Protein AF-T5AAD9-F1 (afdb_monomer_lite)

Radius of gyration: 17.42 Å; chains: 1; bounding box: 52×37×41 Å

InterPro domains:
  IPR059465 Domain of unknown function DUF8421 [PF28513] (1-147)

Sequence (184 aa):
MRAYFCNSCAVSYSSGIGCLRRMLLHGASTVWGSGFLDGLDVQGTLTVNNHPMDFKKDALPLTGCSCATKMFKHRLCRNHRCFYIEQAFANVEAMRNWRNENLGGERCAGCLLTMSPGQANVGDGRTAFSHHPVAWICMQCNDAVVNQKGSGLVPGWESWFSSAPEGWAAATNRPRGHLPGQLP

Organism: Ophiocordyceps sinensis (strain Co18 / CGMCC 3.14243) (NCBI:txid911162)

Foldseek 3Di:
DWLWADQVLQLVCQAAPVCVVVLVVLVAQEEALQCGPPRDQDAAWDQDPNRIHGYHNHQFAPQRDCLVVVLQVDPDDPVVSVVSVVVLVVQLVVLQVCCCVPLVHSFGSSVVVPDHSVPTDHRDPVCVLPPGKIWTARSRRRHIYIRHQDHADGPPNVVVDPDDDPPNVVRHPDRPDDDPDDDD

Structure (mmCIF, N/CA/C/O backbone):
data_AF-T5AAD9-F1
#
_entry.id   AF-T5AAD9-F1
#
loop_
_atom_site.group_PDB
_atom_site.id
_atom_site.type_symbol
_atom_site.label_atom_id
_atom_site.label_alt_id
_atom_site.label_comp_id
_atom_site.label_asym_id
_atom_site.label_entity_id
_atom_site.label_seq_id
_atom_site.pdbx_PDB_ins_code
_atom_site.Cartn_x
_atom_site.Cartn_y
_atom_site.Cartn_z
_atom_site.occupancy
_atom_site.B_iso_or_equiv
_atom_site.auth_seq_id
_atom_site.auth_comp_id
_atom_site.auth_asym_id
_atom_site.auth_atom_id
_atom_site.pdbx_PDB_model_num
ATOM 1 N N . MET A 1 1 ? -4.919 8.495 2.733 1.00 84.25 1 MET A N 1
ATOM 2 C CA . MET A 1 1 ? -4.074 7.374 3.220 1.00 84.25 1 MET A CA 1
ATOM 3 C C . MET A 1 1 ? -3.347 6.602 2.115 1.00 84.25 1 MET A C 1
ATOM 5 O O . MET A 1 1 ? -2.530 5.755 2.444 1.00 84.25 1 MET A O 1
ATOM 9 N N . ARG A 1 2 ? -3.632 6.824 0.825 1.00 89.06 2 ARG A N 1
ATOM 10 C CA . ARG A 1 2 ? -3.089 6.006 -0.271 1.00 89.06 2 ARG A CA 1
ATOM 11 C C . ARG A 1 2 ? -2.194 6.859 -1.162 1.00 89.06 2 ARG A C 1
ATOM 13 O O . ARG A 1 2 ? -2.637 7.926 -1.577 1.00 89.06 2 ARG A O 1
ATOM 20 N N . ALA A 1 3 ? -0.986 6.388 -1.443 1.00 91.62 3 ALA A N 1
ATOM 21 C CA . ALA A 1 3 ? -0.114 6.933 -2.476 1.00 91.62 3 ALA A CA 1
ATOM 22 C C . ALA A 1 3 ? -0.281 6.075 -3.735 1.00 91.62 3 ALA A C 1
ATOM 24 O O . ALA A 1 3 ? 0.348 5.022 -3.863 1.00 91.62 3 ALA A O 1
ATOM 25 N N . TYR A 1 4 ? -1.199 6.479 -4.616 1.00 91.50 4 TYR A N 1
ATOM 26 C CA . TYR A 1 4 ? -1.548 5.697 -5.800 1.00 91.50 4 TYR A CA 1
ATOM 27 C C . TYR A 1 4 ? -0.397 5.598 -6.796 1.00 91.50 4 TYR A C 1
ATOM 29 O O . TYR A 1 4 ? 0.419 6.511 -6.945 1.00 91.50 4 TYR A O 1
ATOM 37 N N . PHE A 1 5 ? -0.349 4.475 -7.501 1.00 92.06 5 PHE A N 1
ATOM 38 C CA . PHE A 1 5 ? 0.466 4.341 -8.695 1.00 92.06 5 PHE A CA 1
ATOM 39 C C . PHE A 1 5 ? -0.283 4.886 -9.917 1.00 92.06 5 PHE A C 1
ATOM 41 O O . PHE A 1 5 ? -1.510 4.861 -9.968 1.00 92.06 5 PHE A O 1
ATOM 48 N N . CYS A 1 6 ? 0.455 5.382 -10.911 1.00 90.62 6 CYS A N 1
ATOM 49 C CA . CYS A 1 6 ? -0.103 5.629 -12.238 1.00 90.62 6 CYS A CA 1
ATOM 50 C C . CYS A 1 6 ? -0.461 4.292 -12.908 1.00 90.62 6 CYS A C 1
ATOM 52 O O . CYS A 1 6 ? 0.007 3.240 -12.472 1.00 90.62 6 CYS A O 1
ATOM 54 N N . ASN A 1 7 ? -1.246 4.319 -13.988 1.00 88.00 7 ASN A N 1
ATOM 55 C CA . ASN A 1 7 ? -1.755 3.098 -14.622 1.00 88.00 7 ASN A CA 1
ATOM 56 C C . ASN A 1 7 ? -0.645 2.105 -15.022 1.00 88.00 7 ASN A C 1
ATOM 58 O O . ASN A 1 7 ? -0.745 0.916 -14.735 1.00 88.00 7 ASN A O 1
ATOM 62 N N . SER A 1 8 ? 0.451 2.586 -15.620 1.00 88.94 8 SER A N 1
ATOM 63 C CA . SER A 1 8 ? 1.562 1.720 -16.038 1.00 88.94 8 SER A CA 1
ATOM 64 C C . SER A 1 8 ? 2.262 1.055 -14.850 1.00 88.94 8 SER A C 1
ATOM 66 O O . SER A 1 8 ? 2.510 -0.152 -14.868 1.00 88.94 8 SER A O 1
ATOM 68 N N . CYS A 1 9 ? 2.533 1.809 -13.780 1.00 91.81 9 CYS A N 1
ATOM 69 C CA . CYS A 1 9 ? 3.076 1.247 -12.548 1.00 91.81 9 CYS A CA 1
ATOM 70 C C . CYS A 1 9 ? 2.075 0.301 -11.874 1.00 91.81 9 CYS A C 1
ATOM 72 O O . CYS A 1 9 ? 2.479 -0.756 -11.403 1.00 91.81 9 CYS A O 1
ATOM 74 N N . ALA A 1 10 ? 0.783 0.626 -11.856 1.00 90.12 10 ALA A N 1
ATOM 75 C CA . ALA A 1 10 ? -0.229 -0.221 -11.241 1.00 90.12 10 ALA A CA 1
ATOM 76 C C . ALA A 1 10 ? -0.322 -1.589 -11.928 1.00 90.12 10 ALA A C 1
ATOM 78 O O . ALA A 1 10 ? -0.306 -2.607 -11.236 1.00 90.12 10 ALA A O 1
ATOM 79 N N . VAL A 1 11 ? -0.299 -1.620 -13.266 1.00 87.81 11 VAL A N 1
ATOM 80 C CA . VAL A 1 11 ? -0.176 -2.859 -14.049 1.00 87.81 11 VAL A CA 1
ATOM 81 C C . VAL A 1 11 ? 1.113 -3.588 -13.686 1.00 87.81 11 VAL A C 1
ATOM 83 O O . VAL A 1 11 ? 1.058 -4.726 -13.237 1.00 87.81 11 VAL A O 1
ATOM 86 N N . SER A 1 12 ? 2.263 -2.913 -13.757 1.00 89.62 12 SER A N 1
ATOM 87 C CA . SER A 1 12 ? 3.569 -3.526 -13.483 1.00 89.62 12 SER A CA 1
ATOM 88 C C . SER A 1 12 ? 3.684 -4.167 -12.092 1.00 89.62 12 SER A C 1
ATOM 90 O O . SER A 1 12 ? 4.363 -5.181 -11.934 1.00 89.62 12 SER A O 1
ATOM 92 N N . TYR A 1 13 ? 3.049 -3.580 -11.076 1.00 90.81 13 TYR A N 1
ATOM 93 C CA . TYR A 1 13 ? 3.031 -4.113 -9.710 1.00 90.81 13 TYR A CA 1
ATOM 94 C C . TYR A 1 13 ? 1.995 -5.217 -9.500 1.00 90.81 13 TYR A C 1
ATOM 96 O O . TYR A 1 13 ? 2.085 -5.967 -8.536 1.00 90.81 13 TYR A O 1
ATOM 104 N N . SER A 1 14 ? 1.018 -5.321 -10.392 1.00 88.00 14 SER A N 1
ATOM 105 C CA . SER A 1 14 ? -0.103 -6.250 -10.272 1.00 88.00 14 SER A CA 1
ATOM 106 C C . SER A 1 14 ? 0.022 -7.476 -11.176 1.00 88.00 14 SER A C 1
ATOM 108 O O . SER A 1 14 ? -0.732 -8.434 -11.011 1.00 88.00 14 SER A O 1
ATOM 110 N N . SER A 1 15 ? 0.965 -7.459 -12.124 1.00 84.62 15 SER A N 1
ATOM 111 C CA . SER A 1 15 ? 1.159 -8.527 -13.108 1.00 84.62 15 SER A CA 1
ATOM 112 C C . SER A 1 15 ? 1.785 -9.807 -12.553 1.00 84.62 15 SER A C 1
ATOM 114 O O . SER A 1 15 ? 1.526 -10.855 -13.120 1.00 84.62 15 SER A O 1
ATOM 116 N N . GLY A 1 16 ? 2.602 -9.737 -11.495 1.00 83.06 16 GLY A N 1
ATOM 117 C CA . GLY A 1 16 ? 3.293 -10.905 -10.932 1.00 83.06 16 GLY A CA 1
ATOM 118 C C . GLY A 1 16 ? 4.407 -10.533 -9.947 1.00 83.06 16 GLY A C 1
ATOM 119 O O . GLY A 1 16 ? 4.679 -9.354 -9.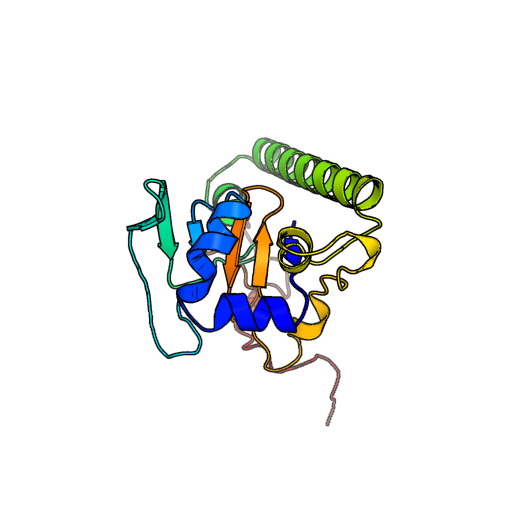706 1.00 83.06 16 GLY A O 1
ATOM 120 N N . ILE A 1 17 ? 5.123 -11.533 -9.420 1.00 82.75 17 ILE A N 1
ATOM 121 C CA . ILE A 1 17 ? 6.174 -11.363 -8.390 1.00 82.75 17 ILE A CA 1
ATOM 122 C C . ILE A 1 17 ? 7.454 -10.651 -8.875 1.00 82.75 17 ILE A C 1
ATOM 124 O O . ILE A 1 17 ? 8.341 -10.323 -8.089 1.00 82.75 17 ILE A O 1
ATOM 128 N N . GLY A 1 18 ? 7.579 -10.326 -10.163 1.00 83.75 18 GLY A N 1
ATOM 129 C CA . GLY A 1 18 ? 8.711 -9.528 -10.660 1.00 83.75 18 GLY A CA 1
ATOM 130 C C . GLY A 1 18 ? 8.800 -8.121 -10.040 1.00 83.75 18 GLY A C 1
ATOM 131 O O . GLY A 1 18 ? 9.824 -7.446 -10.150 1.00 83.75 18 GLY A O 1
ATOM 132 N N . CYS A 1 19 ? 7.737 -7.655 -9.377 1.00 85.12 19 CYS A N 1
ATOM 133 C CA . CYS A 1 19 ? 7.667 -6.346 -8.733 1.00 85.12 19 CYS A CA 1
ATOM 134 C C . CYS A 1 19 ? 8.107 -6.320 -7.256 1.00 85.12 19 CYS A C 1
ATOM 136 O O . CYS A 1 19 ? 8.244 -5.226 -6.704 1.00 85.12 19 CYS A O 1
ATOM 138 N N . LEU A 1 20 ? 8.383 -7.471 -6.623 1.00 87.31 20 LEU A N 1
ATOM 139 C CA . LEU A 1 20 ? 8.628 -7.548 -5.172 1.00 87.31 20 LEU A CA 1
ATOM 140 C C . LEU A 1 20 ? 9.812 -6.700 -4.712 1.00 87.31 20 LEU A C 1
ATOM 142 O O . LEU A 1 20 ? 9.731 -6.009 -3.700 1.00 87.31 20 LEU A O 1
ATOM 146 N N . ARG A 1 21 ? 10.894 -6.669 -5.500 1.00 89.12 21 ARG A N 1
ATOM 147 C CA . ARG A 1 21 ? 12.047 -5.804 -5.211 1.00 89.12 21 ARG A CA 1
ATOM 148 C C . ARG A 1 21 ? 11.642 -4.332 -5.133 1.00 89.12 21 ARG A C 1
ATOM 150 O O . ARG A 1 21 ? 12.149 -3.608 -4.286 1.00 89.12 21 ARG A O 1
ATOM 157 N N . ARG A 1 22 ? 10.738 -3.879 -6.006 1.00 91.94 22 ARG A N 1
ATOM 158 C CA . ARG A 1 22 ? 10.277 -2.486 -6.003 1.00 91.94 22 ARG A CA 1
ATOM 159 C C . ARG A 1 22 ? 9.341 -2.199 -4.826 1.00 91.94 22 ARG A C 1
ATOM 161 O O . ARG A 1 22 ? 9.435 -1.132 -4.235 1.00 91.94 22 ARG A O 1
ATOM 168 N N . MET A 1 23 ? 8.508 -3.163 -4.431 1.00 91.12 23 MET A N 1
ATOM 169 C CA . MET A 1 23 ? 7.709 -3.062 -3.202 1.00 91.12 23 MET A CA 1
ATOM 170 C C . MET A 1 23 ? 8.600 -2.945 -1.958 1.00 91.12 23 MET A C 1
ATOM 172 O O . MET A 1 23 ? 8.362 -2.082 -1.116 1.00 91.12 23 MET A O 1
ATOM 176 N N . LEU A 1 24 ? 9.678 -3.731 -1.885 1.00 91.25 24 LEU A N 1
ATOM 177 C CA . LEU A 1 24 ? 10.664 -3.632 -0.806 1.00 91.25 24 LEU A CA 1
ATOM 178 C C . LEU A 1 24 ? 11.356 -2.260 -0.780 1.00 91.25 24 LEU A C 1
ATOM 180 O O . LEU A 1 24 ? 11.539 -1.692 0.290 1.00 91.25 24 LEU A O 1
ATOM 184 N N . LEU A 1 25 ? 11.698 -1.693 -1.944 1.00 91.88 25 LEU A N 1
ATOM 185 C CA . LEU A 1 25 ? 12.270 -0.340 -2.035 1.00 91.88 25 LEU A CA 1
ATOM 186 C C . LEU A 1 25 ? 11.304 0.756 -1.563 1.00 91.88 25 LEU A C 1
ATOM 188 O O . LEU A 1 25 ? 11.746 1.816 -1.131 1.00 91.88 25 LEU A O 1
ATOM 192 N N . HIS A 1 26 ? 9.996 0.501 -1.600 1.00 90.69 26 HIS A N 1
ATOM 193 C CA . HIS A 1 26 ? 8.992 1.357 -0.967 1.00 90.69 26 HIS A CA 1
ATOM 194 C C . HIS A 1 26 ? 8.864 1.149 0.549 1.00 90.69 26 HIS A C 1
ATOM 196 O O . HIS A 1 26 ? 8.060 1.825 1.187 1.00 90.69 26 HIS A O 1
ATOM 202 N N . GLY A 1 27 ? 9.641 0.235 1.131 1.00 91.31 27 GLY A N 1
ATOM 203 C CA . GLY A 1 27 ? 9.571 -0.123 2.544 1.00 91.31 27 GLY A CA 1
ATOM 204 C C . GLY A 1 27 ? 8.397 -1.039 2.887 1.00 91.31 27 GLY A C 1
ATOM 205 O O . GLY A 1 27 ? 8.069 -1.173 4.064 1.00 91.31 27 GLY A O 1
ATOM 206 N N . ALA A 1 28 ? 7.750 -1.660 1.893 1.00 93.38 28 ALA A N 1
ATOM 207 C CA . ALA A 1 28 ? 6.662 -2.589 2.158 1.00 93.38 28 ALA A CA 1
ATOM 208 C C . ALA A 1 28 ? 7.205 -3.867 2.806 1.00 93.38 28 ALA A C 1
ATOM 210 O O . ALA A 1 28 ? 8.070 -4.539 2.247 1.00 93.38 28 ALA A O 1
ATOM 211 N N . SER A 1 29 ? 6.660 -4.221 3.967 1.00 92.12 29 SER A N 1
ATOM 212 C CA . SER A 1 29 ? 6.877 -5.521 4.613 1.00 92.12 29 SER A CA 1
ATOM 213 C C . SER A 1 29 ? 5.735 -6.497 4.334 1.00 92.12 29 SER A C 1
ATOM 215 O O . SER A 1 29 ? 5.915 -7.705 4.452 1.00 92.12 29 SER A O 1
ATOM 217 N N . THR A 1 30 ? 4.566 -5.987 3.936 1.00 94.62 30 THR A N 1
ATOM 218 C CA . THR A 1 30 ? 3.398 -6.791 3.568 1.00 94.62 30 THR A CA 1
ATOM 219 C C . THR A 1 30 ? 2.832 -6.347 2.222 1.00 94.62 30 THR A C 1
ATOM 221 O O . THR A 1 30 ? 2.717 -5.149 1.945 1.00 94.62 30 THR A O 1
ATOM 224 N N . VAL A 1 31 ? 2.432 -7.321 1.407 1.00 93.44 31 VAL A N 1
ATOM 225 C CA . VAL A 1 31 ? 1.716 -7.150 0.142 1.00 93.44 31 VAL A CA 1
ATOM 226 C C . VAL A 1 31 ? 0.313 -7.730 0.287 1.00 93.44 31 VAL A C 1
ATOM 228 O O . VAL A 1 31 ? 0.137 -8.919 0.557 1.00 93.44 31 VAL A O 1
ATOM 231 N N . TRP A 1 32 ? -0.689 -6.879 0.102 1.00 92.25 32 TRP A N 1
ATOM 232 C CA . TRP A 1 32 ? -2.104 -7.227 0.166 1.00 92.25 32 TRP A CA 1
ATOM 233 C C . TRP A 1 32 ? -2.709 -7.316 -1.233 1.00 92.25 32 TRP A C 1
ATOM 235 O O . TRP A 1 32 ? -2.389 -6.497 -2.094 1.00 92.25 32 TRP A O 1
ATOM 245 N N . GLY A 1 33 ? -3.625 -8.265 -1.438 1.00 87.56 33 GLY A N 1
ATOM 246 C CA . GLY A 1 33 ? -4.238 -8.507 -2.744 1.00 87.56 33 GLY A CA 1
ATOM 247 C C . GLY A 1 33 ? -3.363 -9.351 -3.676 1.00 87.56 33 GLY A C 1
ATOM 248 O O . GLY A 1 33 ? -3.448 -9.203 -4.891 1.00 87.56 33 GLY A O 1
ATOM 249 N N . SER A 1 34 ? -2.503 -10.214 -3.121 1.00 78.88 34 SER A N 1
ATOM 250 C CA . SER A 1 34 ? -1.480 -11.000 -3.833 1.00 78.88 34 SER A CA 1
ATOM 251 C C . SER A 1 34 ? -2.008 -12.140 -4.724 1.00 78.88 34 SER A C 1
ATOM 253 O O . SER A 1 34 ? -1.290 -13.110 -4.965 1.00 78.88 34 SER A O 1
ATOM 255 N N . GLY A 1 35 ? -3.241 -12.026 -5.222 1.00 76.12 35 GLY A N 1
ATOM 256 C CA . GLY A 1 35 ? -3.684 -12.729 -6.425 1.00 76.12 35 GLY A CA 1
ATOM 257 C C . GLY A 1 35 ? -3.278 -11.907 -7.641 1.00 76.12 35 GLY A C 1
ATOM 258 O O . GLY A 1 35 ? -3.934 -10.914 -7.974 1.00 76.12 35 GLY A O 1
ATOM 259 N N . PHE A 1 36 ? -2.142 -12.249 -8.241 1.00 79.31 36 PHE A N 1
ATOM 260 C CA . PHE A 1 36 ? -1.583 -11.526 -9.379 1.00 79.31 36 PHE A CA 1
ATOM 261 C C . PHE A 1 36 ? -2.356 -11.825 -10.674 1.00 79.31 36 PHE A C 1
ATOM 263 O O . PHE A 1 36 ? -3.086 -12.812 -10.780 1.00 79.31 36 PHE A O 1
ATOM 270 N N . LEU A 1 37 ? -2.232 -10.940 -11.669 1.00 69.81 37 LEU A N 1
ATOM 271 C CA . LEU A 1 37 ? -2.975 -11.059 -12.933 1.00 69.81 37 LEU A CA 1
ATOM 272 C C . LEU A 1 37 ? -2.531 -12.246 -13.807 1.00 69.81 37 LEU A C 1
ATOM 274 O O . LEU A 1 37 ? -3.268 -12.630 -14.709 1.00 69.81 37 LEU A O 1
ATOM 278 N N . ASP A 1 38 ? -1.361 -12.827 -13.543 1.00 74.19 38 ASP A N 1
ATOM 279 C CA . ASP A 1 38 ? -0.861 -14.053 -14.182 1.00 74.19 38 ASP A CA 1
ATOM 280 C C . ASP A 1 38 ? -1.507 -15.340 -13.628 1.00 74.19 38 ASP A C 1
ATOM 282 O O . ASP A 1 38 ? -1.174 -16.440 -14.068 1.00 74.19 38 ASP A O 1
ATOM 286 N N . GLY A 1 39 ? -2.448 -15.215 -12.686 1.00 70.06 39 GLY A N 1
ATOM 287 C CA . GLY A 1 39 ? -3.122 -16.342 -12.042 1.00 70.06 39 GLY A CA 1
ATOM 288 C C . GLY A 1 39 ? -2.349 -16.925 -10.858 1.00 70.06 39 GLY A C 1
ATOM 289 O O . GLY A 1 39 ? -2.795 -17.916 -10.278 1.00 70.06 39 GLY A O 1
ATOM 290 N N . LEU A 1 40 ? -1.218 -16.323 -10.473 1.00 76.69 40 LEU A N 1
ATOM 291 C CA . LEU A 1 40 ? -0.464 -16.733 -9.299 1.00 76.69 40 LEU A CA 1
ATOM 292 C C . LEU A 1 40 ? -1.082 -16.142 -8.024 1.00 76.69 40 LEU A C 1
ATOM 294 O O . LEU A 1 40 ? -1.023 -14.935 -7.779 1.00 76.69 40 LEU A O 1
ATOM 298 N N . ASP A 1 41 ? -1.611 -17.016 -7.173 1.00 78.75 41 ASP A N 1
ATOM 299 C CA . ASP A 1 41 ? -1.996 -16.681 -5.803 1.00 78.75 41 ASP A CA 1
ATOM 300 C C . ASP A 1 41 ? -0.815 -16.959 -4.862 1.00 78.75 41 ASP A C 1
ATOM 302 O O . ASP A 1 41 ? -0.459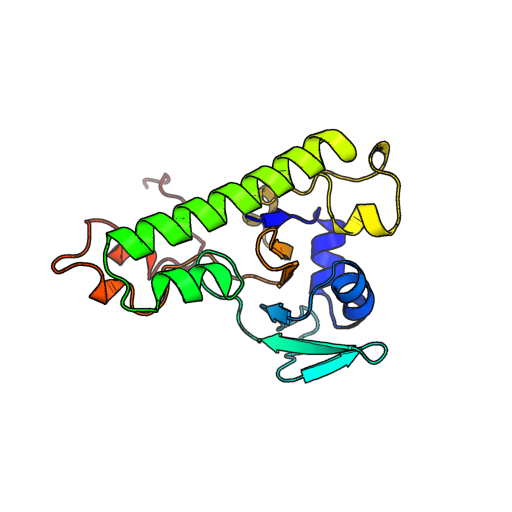 -18.112 -4.614 1.00 78.75 41 ASP A O 1
ATOM 306 N N . VAL A 1 42 ? -0.212 -15.905 -4.306 1.00 79.81 42 VAL A N 1
ATOM 307 C CA . VAL A 1 42 ? 0.868 -16.040 -3.315 1.00 79.81 42 VAL A CA 1
ATOM 308 C C . VAL A 1 42 ? 0.317 -15.786 -1.918 1.00 79.81 42 VAL A C 1
ATOM 310 O O . VAL A 1 42 ? -0.294 -14.748 -1.665 1.00 79.81 42 VAL A O 1
ATOM 313 N N . GLN A 1 43 ? 0.565 -16.700 -0.984 1.00 86.44 43 GLN A N 1
ATOM 314 C CA . GLN A 1 43 ? 0.234 -16.529 0.429 1.00 86.44 43 GLN A CA 1
ATOM 315 C C . GLN A 1 43 ? 1.367 -17.070 1.301 1.00 86.44 43 GLN A C 1
ATOM 317 O O . GLN A 1 43 ? 1.958 -18.100 0.990 1.00 86.44 43 GLN A O 1
ATOM 322 N N . GLY A 1 44 ? 1.645 -16.386 2.411 1.00 87.75 44 GLY A N 1
ATOM 323 C CA . GLY A 1 44 ? 2.708 -16.760 3.344 1.00 87.75 44 GLY A CA 1
ATOM 324 C C . GLY A 1 44 ? 3.816 -15.719 3.375 1.00 87.75 44 GLY A C 1
ATOM 325 O O . GLY A 1 44 ? 3.573 -14.557 3.064 1.00 87.75 44 GLY A O 1
ATOM 326 N N . THR A 1 45 ? 5.015 -16.127 3.765 1.00 91.69 45 THR A N 1
ATOM 327 C CA . THR A 1 45 ? 6.169 -15.232 3.887 1.00 91.69 45 THR A CA 1
ATOM 328 C C . THR A 1 45 ? 7.235 -15.666 2.892 1.00 91.69 45 THR A C 1
ATOM 330 O O . THR A 1 45 ? 7.589 -16.842 2.837 1.00 91.69 45 THR A O 1
ATOM 333 N N . LEU A 1 46 ? 7.756 -14.719 2.114 1.00 88.81 46 LEU A N 1
ATOM 334 C CA . LEU A 1 46 ? 8.890 -14.928 1.216 1.00 88.81 46 LEU A CA 1
ATOM 335 C C . LEU A 1 46 ? 10.034 -14.004 1.624 1.00 88.81 46 LEU A C 1
ATOM 337 O O . LEU A 1 46 ? 9.826 -12.819 1.876 1.00 88.81 46 LEU A O 1
ATOM 341 N N . THR A 1 47 ? 11.254 -14.527 1.636 1.00 88.50 47 THR A N 1
ATOM 342 C CA . THR A 1 47 ? 12.451 -13.712 1.849 1.00 88.50 47 THR A CA 1
ATOM 343 C C . THR A 1 47 ? 12.891 -13.085 0.529 1.00 88.50 47 THR A C 1
ATOM 345 O O . THR A 1 47 ? 13.314 -13.781 -0.390 1.00 88.50 47 THR A O 1
ATOM 348 N N . VAL A 1 48 ? 12.825 -11.758 0.440 1.00 85.19 48 VAL A N 1
ATOM 349 C CA . VAL A 1 48 ? 13.263 -10.967 -0.716 1.00 85.19 48 VAL A CA 1
ATOM 350 C C . VAL A 1 48 ? 14.498 -10.174 -0.299 1.00 85.19 48 VAL A C 1
ATOM 352 O O . VAL A 1 48 ? 14.409 -9.309 0.564 1.00 85.19 48 VAL A O 1
ATOM 355 N N . ASN A 1 49 ? 15.665 -10.463 -0.883 1.00 86.38 49 ASN A N 1
ATOM 356 C CA . ASN A 1 49 ? 16.945 -9.831 -0.514 1.00 86.38 49 ASN A CA 1
ATOM 357 C C . ASN A 1 49 ? 17.242 -9.875 1.001 1.00 86.38 49 ASN A C 1
ATOM 359 O O . ASN A 1 49 ? 17.617 -8.864 1.582 1.00 86.38 49 ASN A O 1
ATOM 363 N N . ASN A 1 50 ? 17.052 -11.027 1.652 1.00 88.19 50 ASN A N 1
ATOM 364 C CA . ASN A 1 50 ? 17.189 -11.203 3.110 1.00 88.19 50 ASN A CA 1
ATOM 365 C C . ASN A 1 50 ? 16.178 -10.419 3.971 1.00 88.19 50 ASN A C 1
ATOM 367 O O . ASN A 1 50 ? 16.313 -10.396 5.192 1.00 88.19 50 ASN A O 1
ATOM 371 N N . HIS A 1 51 ? 15.138 -9.837 3.370 1.00 88.38 51 HIS A N 1
ATOM 372 C CA . HIS A 1 51 ? 14.032 -9.215 4.093 1.00 88.38 51 HIS A CA 1
ATOM 373 C C . HIS A 1 51 ? 12.773 -10.086 3.993 1.00 88.38 51 HIS A C 1
ATOM 375 O O . HIS A 1 51 ? 12.344 -10.397 2.878 1.00 88.38 51 HIS A O 1
ATOM 381 N N . PRO A 1 52 ? 12.167 -10.498 5.121 1.00 91.31 52 PRO A N 1
ATOM 382 C CA . PRO A 1 52 ? 10.901 -11.213 5.088 1.00 91.31 52 PRO A CA 1
ATOM 383 C C . PRO A 1 52 ? 9.797 -10.277 4.590 1.00 91.31 52 PRO A C 1
ATOM 385 O O . PRO A 1 52 ? 9.660 -9.151 5.069 1.00 91.31 52 PRO A O 1
ATOM 388 N N . MET A 1 53 ? 9.015 -10.757 3.630 1.00 92.56 53 MET A N 1
ATOM 389 C CA . MET A 1 53 ? 7.856 -10.065 3.087 1.00 92.56 53 MET A CA 1
ATOM 390 C C . MET A 1 53 ? 6.637 -10.979 3.165 1.00 92.56 53 MET A C 1
ATOM 392 O O . MET A 1 53 ? 6.662 -12.109 2.675 1.00 92.56 53 MET A O 1
ATOM 396 N N . ASP A 1 54 ? 5.571 -10.479 3.778 1.00 94.06 54 ASP A N 1
ATOM 397 C CA . ASP A 1 54 ? 4.318 -11.204 3.942 1.00 94.06 54 ASP A CA 1
ATOM 398 C C . ASP A 1 54 ? 3.378 -10.972 2.758 1.00 94.06 54 ASP A C 1
ATOM 400 O O . ASP A 1 54 ? 3.166 -9.845 2.316 1.00 94.06 54 ASP A O 1
ATOM 404 N N . PHE A 1 55 ? 2.731 -12.038 2.303 1.00 92.12 55 PHE A N 1
ATOM 405 C CA . PHE A 1 55 ? 1.754 -12.032 1.222 1.00 92.12 55 PHE A CA 1
ATOM 406 C C . PHE A 1 55 ? 0.387 -12.425 1.755 1.00 92.12 55 PHE A C 1
ATOM 408 O O . PHE A 1 55 ? 0.204 -13.496 2.349 1.00 92.12 55 PHE A O 1
ATOM 415 N N . LYS A 1 56 ? -0.580 -11.532 1.549 1.00 91.00 56 LYS A N 1
ATOM 416 C CA . LYS A 1 56 ? -1.977 -11.713 1.928 1.00 91.00 56 LYS A CA 1
ATOM 417 C C . LYS A 1 56 ? -2.818 -11.674 0.658 1.00 91.00 56 LYS A C 1
ATOM 419 O O . LYS A 1 56 ? -2.922 -10.627 0.015 1.00 91.00 56 LYS A O 1
ATOM 424 N N . LYS A 1 57 ? -3.440 -12.812 0.338 1.00 84.75 57 LYS A N 1
ATOM 425 C CA . LYS A 1 57 ? -4.249 -13.000 -0.873 1.00 84.75 57 LYS A CA 1
ATOM 426 C C . LYS A 1 57 ? -5.267 -11.882 -1.074 1.00 84.75 57 LYS A C 1
ATOM 428 O O . LYS A 1 57 ? -5.370 -11.338 -2.167 1.00 84.75 57 LYS A O 1
ATOM 433 N N . ASP A 1 58 ? -5.978 -11.515 -0.014 1.00 83.88 58 ASP A N 1
ATOM 434 C CA . ASP A 1 58 ? -7.040 -10.519 -0.082 1.00 83.88 58 ASP A CA 1
ATOM 435 C C . ASP A 1 58 ? -6.590 -9.173 0.475 1.00 83.88 58 ASP A C 1
ATOM 437 O O . ASP A 1 58 ? -6.010 -9.093 1.557 1.00 83.88 58 ASP A O 1
ATOM 441 N N . ALA A 1 59 ? -6.917 -8.098 -0.242 1.00 86.50 59 ALA A N 1
ATOM 442 C CA . ALA A 1 59 ? -6.835 -6.748 0.294 1.00 86.50 59 ALA A CA 1
ATOM 443 C C . ALA A 1 59 ? -7.955 -6.509 1.315 1.00 86.50 59 ALA A C 1
ATOM 445 O O . ALA A 1 59 ? -9.112 -6.870 1.088 1.00 86.50 59 ALA A O 1
ATOM 446 N N . LEU A 1 60 ? -7.625 -5.870 2.438 1.00 85.12 60 LEU A N 1
ATOM 447 C CA . LEU A 1 60 ? -8.601 -5.604 3.492 1.00 85.12 60 LEU A CA 1
ATOM 448 C C . LEU A 1 60 ? -9.549 -4.448 3.128 1.00 85.12 60 LEU A C 1
ATOM 450 O O . LEU A 1 60 ? -9.174 -3.527 2.392 1.00 85.12 60 LEU A O 1
ATOM 454 N N . PRO A 1 61 ? -10.771 -4.427 3.685 1.00 74.94 61 PRO A N 1
ATOM 455 C CA . PRO A 1 61 ? -11.704 -3.333 3.449 1.00 74.94 61 PRO A CA 1
ATOM 456 C C . PRO A 1 61 ? -11.159 -1.964 3.892 1.00 74.94 61 PRO A C 1
ATOM 458 O O . PRO A 1 61 ? -10.259 -1.860 4.727 1.00 74.94 61 PRO A O 1
ATOM 461 N N . LEU A 1 62 ? -11.731 -0.896 3.325 1.00 77.31 62 LEU A N 1
ATOM 462 C CA . LEU A 1 62 ? -11.422 0.519 3.583 1.00 77.31 62 LEU A CA 1
ATOM 463 C C . LEU A 1 62 ? -10.006 0.992 3.192 1.00 77.31 62 LEU A C 1
ATOM 465 O O . LEU A 1 62 ? -9.881 1.899 2.369 1.00 77.31 62 LEU A O 1
ATOM 469 N N . THR A 1 63 ? -8.933 0.392 3.712 1.00 80.06 63 THR A N 1
ATOM 470 C CA . THR A 1 63 ? -7.542 0.812 3.431 1.00 80.06 63 THR A CA 1
ATOM 471 C C . THR A 1 63 ? -6.779 -0.092 2.471 1.00 80.06 63 THR A C 1
ATOM 473 O O . THR A 1 63 ? -5.749 0.346 1.961 1.00 80.06 63 THR A O 1
ATOM 476 N N . GLY A 1 64 ? -7.245 -1.317 2.216 1.00 86.12 64 GLY A N 1
ATOM 477 C CA . GLY A 1 64 ? -6.493 -2.335 1.469 1.00 86.12 64 GLY A CA 1
ATOM 478 C C . GLY A 1 64 ? -5.477 -3.091 2.331 1.00 86.12 64 GLY A C 1
ATOM 479 O O . GLY A 1 64 ? -5.213 -4.259 2.081 1.00 86.12 64 GLY A O 1
ATOM 480 N N . CYS A 1 65 ? -4.980 -2.454 3.394 1.00 90.06 65 CYS A N 1
ATOM 481 C CA . CYS A 1 65 ? -4.070 -3.016 4.393 1.00 90.06 65 CYS A CA 1
ATOM 482 C C . CYS A 1 65 ? -4.697 -3.074 5.800 1.00 90.06 65 CYS A C 1
ATOM 484 O O . CYS A 1 65 ? -5.848 -2.674 6.016 1.00 90.06 65 CYS A O 1
ATOM 486 N N . SER A 1 66 ? -3.914 -3.515 6.790 1.00 88.62 66 SER A N 1
ATOM 487 C CA . SER A 1 66 ? -4.376 -3.710 8.172 1.00 88.62 66 SER A CA 1
ATOM 488 C C . SER A 1 66 ? -4.647 -2.430 8.977 1.00 88.62 66 SER A C 1
ATOM 490 O O . SER A 1 66 ? -5.267 -2.530 10.034 1.00 88.62 66 SER A O 1
ATOM 492 N N . CYS A 1 67 ? -4.250 -1.239 8.504 1.00 85.88 67 CYS A N 1
ATOM 493 C CA . CYS A 1 67 ? -4.403 0.020 9.251 1.00 85.88 67 CYS A CA 1
ATOM 494 C C . CYS A 1 67 ? -5.837 0.276 9.716 1.00 85.88 67 CYS A C 1
ATOM 496 O O . CYS A 1 67 ? -6.064 0.453 10.912 1.00 85.88 67 CYS A O 1
ATOM 498 N N . ALA A 1 68 ? -6.810 0.251 8.798 1.00 77.25 68 ALA A N 1
ATOM 499 C CA . ALA A 1 68 ? -8.212 0.423 9.165 1.00 77.25 68 ALA A CA 1
ATOM 500 C C . ALA A 1 68 ? -8.672 -0.703 10.091 1.00 77.25 68 ALA A C 1
ATOM 502 O O . ALA A 1 68 ? -9.225 -0.447 11.154 1.00 77.25 68 ALA A O 1
ATOM 503 N N . THR A 1 69 ? -8.388 -1.954 9.730 1.00 76.19 69 THR A N 1
ATOM 504 C CA . THR A 1 69 ? -8.861 -3.113 10.497 1.00 76.19 69 THR A CA 1
ATOM 505 C C . THR A 1 69 ? -8.379 -3.081 11.949 1.00 76.19 69 THR A C 1
ATOM 507 O O . THR A 1 69 ? -9.166 -3.383 12.836 1.00 76.19 69 THR A O 1
ATOM 510 N N . LYS A 1 70 ? -7.146 -2.642 12.230 1.00 75.00 70 LYS A N 1
ATOM 511 C CA . LYS A 1 70 ? -6.656 -2.472 13.610 1.00 75.00 70 LYS A CA 1
ATOM 512 C C . LYS A 1 70 ? -7.481 -1.439 14.387 1.00 75.00 70 LYS A C 1
ATOM 514 O O . LYS A 1 70 ? -7.881 -1.697 15.513 1.00 75.00 70 LYS A O 1
ATOM 519 N N . MET A 1 71 ? -7.810 -0.298 13.789 1.00 74.19 71 MET A N 1
ATOM 520 C CA . MET A 1 71 ? -8.605 0.740 14.465 1.00 74.19 71 MET A CA 1
ATOM 521 C C . MET A 1 71 ? -10.073 0.335 14.676 1.00 74.19 71 MET A C 1
ATOM 523 O O . MET A 1 71 ? -10.716 0.757 15.636 1.00 74.19 71 MET A O 1
ATOM 527 N N . PHE A 1 72 ? -10.600 -0.489 13.773 1.00 70.88 72 PHE A N 1
ATOM 528 C CA . PHE A 1 72 ? -12.030 -0.743 13.633 1.00 70.88 72 PHE A CA 1
ATOM 529 C C . PHE A 1 72 ? -12.483 -2.112 14.171 1.00 70.88 72 PHE A C 1
ATOM 531 O O . PHE A 1 72 ? -13.612 -2.247 14.633 1.00 70.88 72 PHE A O 1
ATOM 538 N N . LYS A 1 73 ? -11.617 -3.130 14.178 1.00 69.62 73 LYS A N 1
ATOM 539 C CA . LYS A 1 73 ? -11.945 -4.480 14.674 1.00 69.62 73 LYS A CA 1
ATOM 540 C C . LYS A 1 73 ? -11.869 -4.592 16.200 1.00 69.62 73 LYS A C 1
ATOM 542 O O . LYS A 1 73 ? -12.515 -5.458 16.785 1.00 69.62 73 LYS A O 1
ATOM 547 N N . HIS A 1 74 ? -11.077 -3.750 16.862 1.00 73.81 74 HIS A N 1
ATOM 548 C CA . HIS A 1 74 ? -10.914 -3.809 18.314 1.00 73.81 74 HIS A CA 1
ATOM 549 C C . HIS A 1 74 ? -12.022 -3.036 19.048 1.00 73.81 74 HIS A C 1
ATOM 551 O O . HIS A 1 74 ? -12.457 -1.960 18.626 1.00 73.81 74 HIS A O 1
ATOM 557 N N . ARG A 1 75 ? -12.470 -3.579 20.191 1.00 72.00 75 ARG A N 1
ATOM 558 C CA . ARG A 1 75 ? -13.386 -2.894 21.114 1.00 72.00 75 ARG A CA 1
ATOM 559 C C . ARG A 1 75 ? -12.633 -1.791 21.853 1.00 72.00 75 ARG A C 1
ATOM 561 O O . ARG A 1 75 ? -12.137 -1.984 22.955 1.00 72.00 75 ARG A O 1
ATOM 568 N N . LEU A 1 76 ? -12.540 -0.636 21.214 1.00 77.50 76 LEU A N 1
ATOM 569 C CA . LEU A 1 76 ? -12.082 0.602 21.830 1.00 77.50 76 LEU A CA 1
ATOM 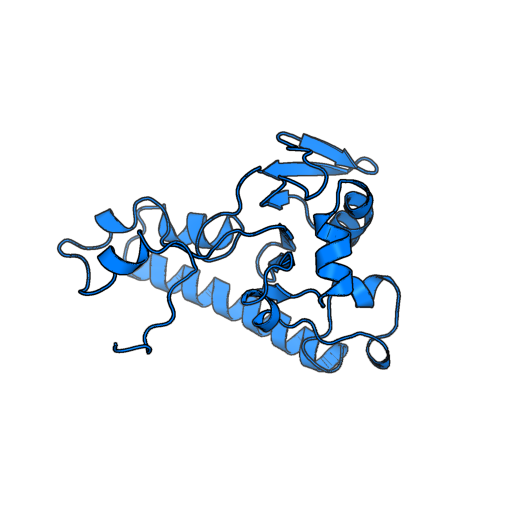570 C C . LEU A 1 76 ? -13.295 1.400 22.307 1.00 77.50 76 LEU A C 1
ATOM 572 O O . LEU A 1 76 ? -14.319 1.440 21.618 1.00 77.50 76 LEU A O 1
ATOM 576 N N . CYS A 1 77 ? -13.180 2.06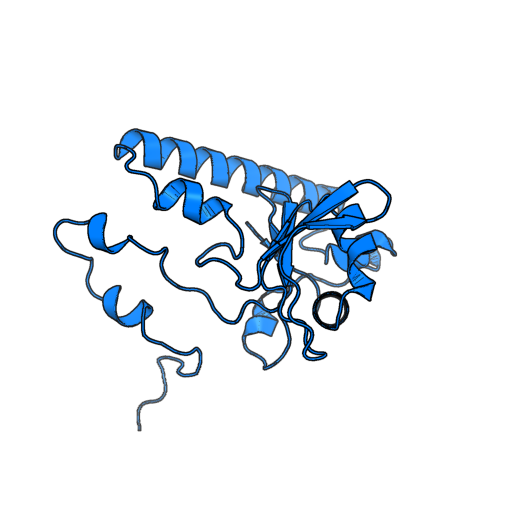5 23.462 1.00 84.75 77 CYS A N 1
ATOM 577 C CA . CYS A 1 77 ? -14.167 3.075 23.832 1.00 84.75 77 CYS A CA 1
ATOM 578 C C . CYS A 1 77 ? -14.162 4.199 22.782 1.00 84.75 77 CYS A C 1
ATOM 580 O O . CYS A 1 77 ? -13.169 4.403 22.074 1.00 84.75 77 CYS A O 1
ATOM 582 N N . ARG A 1 78 ? -15.267 4.946 22.689 1.00 80.62 78 ARG A N 1
ATOM 583 C CA . ARG A 1 78 ? -15.431 6.024 21.703 1.00 80.62 78 ARG A CA 1
ATOM 584 C C . ARG A 1 78 ? -14.232 6.981 21.676 1.00 80.62 78 ARG A C 1
ATOM 586 O O . ARG A 1 78 ? -13.726 7.274 20.600 1.00 80.62 78 ARG A O 1
ATOM 593 N N . ASN A 1 79 ? -13.751 7.402 22.844 1.00 84.31 79 ASN A N 1
ATOM 594 C CA . ASN A 1 79 ? -12.669 8.383 22.952 1.00 84.31 79 ASN A CA 1
ATOM 595 C C . ASN A 1 79 ? -11.330 7.834 22.439 1.00 84.31 79 ASN A C 1
ATOM 597 O O . ASN A 1 79 ? -10.674 8.495 21.641 1.00 84.31 79 ASN A O 1
ATOM 601 N N . HIS A 1 80 ? -10.956 6.603 22.807 1.00 85.62 80 HIS A N 1
ATOM 602 C CA . HIS A 1 80 ? -9.747 5.967 22.268 1.00 85.62 80 HIS A CA 1
ATOM 603 C C . HIS A 1 80 ? -9.842 5.757 20.756 1.00 85.62 80 HIS A C 1
ATOM 605 O O . HIS A 1 80 ? -8.863 5.954 20.042 1.00 85.62 80 HIS A O 1
ATOM 611 N N . ARG A 1 81 ? -11.026 5.394 20.248 1.00 82.62 81 ARG A N 1
ATOM 612 C CA . ARG A 1 81 ? -11.245 5.261 18.806 1.00 82.62 81 ARG A CA 1
ATOM 613 C C . ARG A 1 81 ? -11.025 6.593 18.082 1.00 82.62 81 ARG A C 1
ATOM 615 O O . ARG A 1 81 ? -10.305 6.601 17.090 1.00 82.62 81 ARG A O 1
ATOM 622 N N . CYS A 1 82 ? -11.600 7.692 18.577 1.00 81.88 82 CYS A N 1
ATOM 623 C CA . CYS A 1 82 ? -11.377 9.034 18.025 1.00 81.88 82 CYS A CA 1
ATOM 624 C C . CYS A 1 82 ? -9.886 9.391 18.023 1.00 81.88 82 CYS A C 1
ATOM 626 O O . CYS A 1 82 ? -9.341 9.696 16.968 1.00 81.88 82 CYS A O 1
ATOM 628 N N . PHE A 1 83 ? -9.214 9.225 19.163 1.00 87.00 83 PHE A N 1
ATOM 629 C CA . PHE A 1 83 ? -7.796 9.543 19.323 1.00 87.00 83 PHE A CA 1
ATOM 630 C C . PHE A 1 83 ? -6.883 8.814 18.322 1.00 87.00 83 PHE A C 1
ATOM 632 O O . PHE A 1 83 ? -6.019 9.429 17.699 1.00 87.00 83 PHE A O 1
ATOM 639 N N . TYR A 1 84 ? -7.062 7.502 18.128 1.00 86.50 84 TYR A N 1
ATOM 640 C CA . TYR A 1 84 ? -6.229 6.756 17.175 1.00 86.50 84 TYR A CA 1
ATOM 641 C C . TYR A 1 84 ? -6.547 7.086 15.716 1.00 86.50 84 TYR A C 1
ATOM 643 O O . TYR A 1 84 ? -5.642 7.085 14.881 1.00 86.50 84 TYR A O 1
ATOM 651 N N . ILE A 1 85 ? -7.811 7.379 15.405 1.00 84.50 85 ILE A N 1
ATOM 652 C CA . ILE A 1 85 ? -8.205 7.831 14.069 1.00 84.50 85 ILE A CA 1
ATOM 653 C C . ILE A 1 85 ? -7.554 9.183 13.766 1.00 84.50 85 ILE A C 1
ATOM 655 O O . ILE A 1 85 ? -6.944 9.329 12.709 1.00 84.50 85 ILE A O 1
ATOM 659 N N . GLU A 1 86 ? -7.627 10.138 14.692 1.00 88.56 86 GLU A N 1
ATOM 660 C CA . GLU A 1 86 ? -7.003 11.459 14.560 1.00 88.56 86 GLU A CA 1
ATOM 661 C C . GLU A 1 86 ? -5.494 11.344 14.329 1.00 88.56 86 GLU A C 1
ATOM 663 O O . GLU A 1 86 ? -4.982 11.918 13.370 1.00 88.56 86 GLU A O 1
ATOM 668 N N . GLN A 1 87 ? -4.792 10.519 15.112 1.00 89.94 87 GLN A N 1
ATOM 669 C CA . GLN A 1 87 ? -3.366 10.257 14.885 1.00 89.94 87 GLN A CA 1
ATOM 670 C C . GLN A 1 87 ? -3.081 9.642 13.509 1.00 89.94 87 GLN A C 1
ATOM 672 O O . GLN A 1 87 ? -2.139 10.048 12.830 1.00 89.94 87 GLN A O 1
ATOM 677 N N . ALA A 1 88 ? -3.884 8.669 13.071 1.00 88.38 88 ALA A N 1
ATOM 678 C CA . ALA A 1 88 ? -3.703 8.055 11.758 1.00 88.38 88 ALA A CA 1
ATOM 679 C C . ALA A 1 88 ? -3.921 9.063 10.618 1.00 88.38 88 ALA A C 1
ATOM 681 O O . ALA A 1 88 ? -3.212 9.020 9.612 1.00 88.38 88 ALA A O 1
ATOM 682 N N . PHE A 1 89 ? -4.884 9.977 10.757 1.00 89.06 89 PHE A N 1
ATOM 683 C CA . PHE A 1 89 ? -5.092 11.046 9.784 1.00 89.06 89 PHE A CA 1
ATOM 684 C C . PHE A 1 89 ? -3.958 12.071 9.806 1.00 89.06 89 PHE A C 1
ATOM 686 O O . PHE A 1 89 ? -3.457 12.396 8.732 1.00 89.06 89 PHE A O 1
ATOM 693 N N . ALA A 1 90 ? -3.500 12.493 10.986 1.00 91.75 90 ALA A N 1
ATOM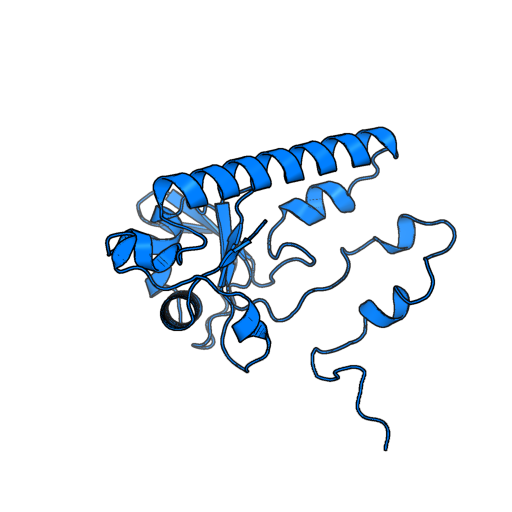 694 C CA . ALA A 1 90 ? -2.392 13.435 11.131 1.00 91.75 90 ALA A CA 1
ATOM 695 C C . ALA A 1 90 ? -1.102 12.911 10.478 1.00 91.75 90 ALA A C 1
ATOM 697 O O . ALA A 1 90 ? -0.469 13.618 9.698 1.00 91.75 90 ALA A O 1
ATOM 698 N N . ASN A 1 91 ? -0.746 11.644 10.707 1.00 91.19 91 ASN A N 1
ATOM 699 C CA . ASN A 1 91 ? 0.428 11.024 10.083 1.00 91.19 91 ASN A CA 1
ATOM 700 C C . ASN A 1 91 ? 0.310 10.966 8.554 1.00 91.19 91 ASN A C 1
ATOM 702 O O . ASN A 1 91 ? 1.251 11.271 7.821 1.00 91.19 91 ASN A O 1
ATOM 706 N N . VAL A 1 92 ? -0.866 10.583 8.056 1.00 91.62 92 VAL A N 1
ATOM 707 C CA . VAL A 1 92 ? -1.143 10.512 6.618 1.00 91.62 92 VAL A CA 1
ATOM 708 C C . VAL A 1 92 ? -1.090 11.889 5.966 1.00 91.62 92 VAL A C 1
ATOM 710 O O . VAL A 1 92 ? -0.624 12.004 4.831 1.00 91.62 92 VAL A O 1
ATOM 713 N N . GLU A 1 93 ? -1.594 12.911 6.648 1.00 93.81 93 GLU A N 1
ATOM 714 C CA . GLU A 1 93 ? -1.560 14.294 6.191 1.00 93.81 93 GLU A CA 1
ATOM 715 C C . GLU A 1 93 ? -0.132 14.838 6.181 1.00 93.81 93 GLU A C 1
ATOM 717 O O . GLU A 1 93 ? 0.298 15.362 5.157 1.00 93.81 93 GLU A O 1
ATOM 722 N N . ALA A 1 94 ? 0.645 14.600 7.240 1.00 93.75 94 ALA A N 1
ATOM 723 C CA . ALA A 1 94 ? 2.062 14.950 7.285 1.00 93.75 94 ALA A CA 1
ATOM 724 C C . ALA A 1 94 ? 2.836 14.321 6.113 1.00 93.75 94 ALA A C 1
ATOM 726 O O . ALA A 1 94 ? 3.556 15.016 5.395 1.00 93.75 94 ALA A O 1
ATOM 727 N N . MET A 1 95 ? 2.620 13.028 5.843 1.00 91.69 95 MET A N 1
ATOM 728 C CA . MET A 1 95 ? 3.238 12.354 4.697 1.00 91.69 95 MET A CA 1
ATOM 729 C C . MET A 1 95 ? 2.787 12.926 3.354 1.00 91.69 95 MET A C 1
ATOM 731 O O . MET A 1 95 ? 3.590 13.042 2.426 1.00 91.69 95 MET A O 1
ATOM 735 N N . ARG A 1 96 ? 1.508 13.283 3.220 1.00 91.31 96 ARG A N 1
ATOM 736 C CA . ARG A 1 96 ? 0.985 13.916 2.006 1.00 91.31 96 ARG A CA 1
ATOM 737 C C . ARG A 1 96 ? 1.605 15.295 1.782 1.00 91.31 96 ARG A C 1
ATOM 739 O O . ARG A 1 96 ? 2.009 15.578 0.658 1.00 91.31 96 ARG A O 1
ATOM 746 N N . ASN A 1 97 ? 1.706 16.113 2.823 1.00 92.62 97 ASN A N 1
ATOM 747 C CA . ASN A 1 97 ? 2.292 17.449 2.747 1.00 92.62 97 ASN A CA 1
ATOM 748 C C . ASN A 1 97 ? 3.766 17.365 2.363 1.00 92.62 97 ASN A C 1
ATOM 750 O O . ASN A 1 97 ? 4.167 17.971 1.373 1.00 92.62 97 ASN A O 1
ATOM 754 N N . TRP A 1 98 ? 4.523 16.487 3.027 1.00 92.50 98 TRP A N 1
ATOM 755 C CA . TRP A 1 98 ? 5.913 16.230 2.666 1.00 92.50 98 TRP A CA 1
ATOM 756 C C . TRP A 1 98 ? 6.055 15.812 1.195 1.00 92.50 98 TRP A C 1
ATOM 758 O O . TRP A 1 98 ? 6.892 16.358 0.477 1.00 92.50 98 TRP A O 1
ATOM 768 N N . ARG A 1 99 ? 5.208 14.892 0.702 1.00 90.88 99 ARG A N 1
ATOM 769 C CA . ARG A 1 99 ? 5.218 14.486 -0.716 1.00 90.88 99 ARG A CA 1
ATOM 770 C C . ARG A 1 99 ? 4.913 15.660 -1.645 1.00 90.88 99 ARG A C 1
ATOM 772 O O . ARG A 1 99 ? 5.576 15.803 -2.666 1.00 90.88 99 ARG A O 1
ATOM 779 N N . ASN A 1 100 ? 3.940 16.499 -1.307 1.00 88.44 100 ASN A N 1
ATOM 780 C CA . ASN A 1 100 ? 3.584 17.651 -2.129 1.00 88.44 100 ASN A CA 1
ATOM 781 C C . ASN A 1 100 ? 4.738 18.656 -2.229 1.00 88.44 100 ASN A C 1
ATOM 783 O O . ASN A 1 100 ? 5.075 19.068 -3.337 1.00 88.44 100 ASN A O 1
ATOM 787 N N . GLU A 1 101 ? 5.362 18.983 -1.099 1.00 91.25 101 GLU A N 1
ATOM 788 C CA . GLU A 1 101 ? 6.468 19.941 -1.003 1.00 91.25 101 GLU A CA 1
ATOM 789 C C . GLU A 1 101 ? 7.740 19.436 -1.692 1.00 91.25 101 GLU A C 1
ATOM 791 O O . GLU A 1 101 ? 8.400 20.188 -2.403 1.00 91.25 101 GLU A O 1
ATOM 796 N N . ASN A 1 102 ? 8.071 18.151 -1.528 1.00 89.94 102 ASN A N 1
ATOM 797 C CA . ASN A 1 102 ? 9.355 17.604 -1.976 1.00 89.94 102 ASN A CA 1
ATOM 798 C C . ASN A 1 102 ? 9.294 16.955 -3.365 1.00 89.94 102 ASN A C 1
ATOM 800 O O . ASN A 1 102 ? 10.320 16.811 -4.026 1.00 89.94 102 ASN A O 1
ATOM 804 N N . LEU A 1 103 ? 8.109 16.533 -3.816 1.00 89.12 103 LEU A N 1
ATOM 805 C CA . LEU A 1 103 ? 7.936 15.774 -5.061 1.00 89.12 103 LEU A CA 1
ATOM 806 C C . LEU A 1 103 ? 7.032 16.497 -6.070 1.00 89.12 103 LEU A C 1
ATOM 808 O O . LEU A 1 103 ? 6.784 15.974 -7.154 1.00 89.12 103 LEU A O 1
ATOM 812 N N . GLY A 1 104 ? 6.529 17.693 -5.750 1.00 83.88 104 GLY A N 1
ATOM 813 C CA . GLY A 1 104 ? 5.685 18.467 -6.662 1.00 83.88 104 GLY A CA 1
ATOM 814 C C . GLY A 1 104 ? 4.319 17.817 -6.906 1.00 83.88 104 GLY A C 1
ATOM 815 O O . GLY A 1 104 ? 3.870 17.725 -8.055 1.00 83.88 104 GLY A O 1
ATOM 816 N N . GLY A 1 105 ? 3.688 17.332 -5.830 1.00 85.50 105 GLY A N 1
ATOM 817 C CA . GLY A 1 105 ? 2.308 16.831 -5.800 1.00 85.50 105 GLY A CA 1
ATOM 818 C C . GLY A 1 105 ? 2.154 15.321 -5.571 1.00 85.50 105 GLY A C 1
ATOM 819 O O . GLY A 1 105 ? 3.069 14.623 -5.134 1.00 85.50 105 GLY A O 1
ATOM 820 N N . GLU A 1 106 ? 0.976 14.792 -5.920 1.00 86.88 106 GLU A N 1
ATOM 821 C CA . GLU A 1 106 ? 0.610 13.366 -5.824 1.00 86.88 106 GLU A CA 1
ATOM 822 C C . GLU A 1 106 ? 1.285 12.519 -6.925 1.00 86.88 106 GLU A C 1
ATOM 824 O O . GLU A 1 106 ? 0.644 11.804 -7.697 1.00 86.88 106 GLU A O 1
ATOM 829 N N . ARG A 1 107 ? 2.615 12.599 -7.027 1.00 91.62 107 ARG A N 1
ATOM 830 C CA . ARG A 1 107 ? 3.404 11.818 -7.986 1.00 91.62 107 ARG A CA 1
ATOM 831 C C . ARG A 1 107 ? 3.332 10.330 -7.678 1.00 91.62 107 ARG A C 1
ATOM 833 O O . ARG A 1 107 ? 3.334 9.915 -6.515 1.00 91.62 107 ARG A O 1
ATOM 840 N N . CYS A 1 108 ? 3.297 9.530 -8.739 1.00 92.56 108 CYS A N 1
ATOM 841 C CA . CYS A 1 108 ? 3.276 8.080 -8.678 1.00 92.56 108 CYS A CA 1
ATOM 842 C C . CYS A 1 108 ? 4.509 7.576 -7.926 1.00 92.56 108 CYS A C 1
ATOM 844 O O . CYS A 1 108 ? 5.629 7.687 -8.425 1.00 92.56 108 CYS A O 1
ATOM 846 N N . ALA A 1 109 ? 4.290 6.934 -6.779 1.00 90.50 109 ALA A N 1
ATOM 847 C CA . ALA A 1 109 ? 5.371 6.359 -5.983 1.00 90.50 109 ALA A CA 1
ATOM 848 C C . ALA A 1 109 ? 6.233 5.381 -6.808 1.00 90.50 109 ALA A C 1
ATOM 850 O O . ALA A 1 109 ? 7.453 5.488 -6.781 1.00 90.50 109 ALA A O 1
ATOM 851 N N . GLY A 1 110 ? 5.626 4.540 -7.655 1.00 92.62 110 GLY A N 1
ATOM 852 C CA . GLY A 1 110 ? 6.375 3.632 -8.533 1.00 92.62 110 GLY A CA 1
ATOM 853 C C . GLY A 1 110 ? 7.330 4.323 -9.520 1.00 92.62 110 GLY A C 1
ATOM 854 O O . GLY A 1 110 ? 8.455 3.860 -9.687 1.00 92.62 110 GLY A O 1
ATOM 855 N N . CYS A 1 111 ? 6.926 5.441 -10.140 1.00 94.50 111 CYS A N 1
ATOM 856 C CA . CYS A 1 111 ? 7.787 6.225 -11.031 1.00 94.50 111 CYS A CA 1
ATOM 857 C C . CYS A 1 111 ? 9.013 6.744 -10.278 1.00 94.50 111 CYS A C 1
ATOM 859 O O . CYS A 1 111 ? 10.135 6.587 -10.755 1.00 94.50 111 CYS A O 1
ATOM 861 N N . LEU A 1 112 ? 8.799 7.290 -9.079 1.00 92.62 112 LEU A N 1
ATOM 862 C CA . LEU A 1 112 ? 9.833 7.936 -8.268 1.00 92.62 112 LEU A CA 1
ATOM 863 C C . LEU A 1 112 ? 10.987 7.010 -7.849 1.00 92.62 112 LEU A C 1
ATOM 865 O O . LEU A 1 112 ? 12.029 7.505 -7.441 1.00 92.62 112 LEU A O 1
ATOM 869 N N . LEU A 1 113 ? 10.849 5.685 -7.983 1.00 92.25 113 LEU A N 1
ATOM 870 C CA . LEU A 1 113 ? 11.975 4.755 -7.809 1.00 92.25 113 LEU A CA 1
ATOM 871 C C . LEU A 1 113 ? 12.975 4.767 -8.973 1.00 92.25 113 LEU A C 1
ATOM 873 O O . LEU A 1 113 ? 14.068 4.224 -8.845 1.00 92.25 113 LEU A O 1
ATOM 877 N N . THR A 1 114 ? 12.583 5.298 -10.129 1.00 90.69 114 THR A N 1
ATOM 878 C CA . THR A 1 114 ? 13.330 5.157 -11.391 1.00 90.69 114 THR A CA 1
ATOM 879 C C . THR A 1 114 ? 13.532 6.469 -12.135 1.00 90.69 114 THR A C 1
ATOM 881 O O . THR A 1 114 ? 14.382 6.537 -13.016 1.00 90.69 114 THR A O 1
ATOM 884 N N . MET A 1 115 ? 12.766 7.508 -11.803 1.00 93.56 115 MET A N 1
ATOM 885 C CA . MET A 1 115 ? 12.832 8.805 -12.469 1.00 93.56 115 MET A CA 1
ATOM 886 C C . MET A 1 115 ? 12.630 9.955 -11.487 1.00 93.56 115 MET A C 1
ATOM 888 O O . MET A 1 115 ? 12.069 9.782 -10.403 1.00 93.56 115 MET A O 1
ATOM 892 N N . SER A 1 116 ? 13.076 11.142 -11.898 1.00 92.50 116 SER A N 1
ATOM 893 C CA . SER A 1 116 ? 12.934 12.372 -11.119 1.00 92.50 116 SER A CA 1
ATOM 894 C C . SER A 1 116 ? 11.461 12.790 -10.943 1.00 92.50 116 SER A C 1
ATOM 896 O O . SER A 1 116 ? 10.612 12.429 -11.768 1.00 92.50 116 SER A O 1
ATOM 898 N N . PRO A 1 117 ? 11.128 13.605 -9.922 1.00 91.62 117 PRO A N 1
ATOM 899 C CA . PRO A 1 117 ? 9.752 14.051 -9.692 1.00 91.62 117 PRO A CA 1
ATOM 900 C C . PRO A 1 117 ? 9.101 14.773 -10.881 1.00 91.62 117 PRO A C 1
ATOM 902 O O . PRO A 1 117 ? 7.918 14.566 -11.141 1.00 91.62 117 PRO A O 1
ATOM 905 N N . GLY A 1 118 ? 9.868 15.559 -11.648 1.00 90.19 118 GLY A N 1
ATOM 906 C CA . GLY A 1 118 ? 9.361 16.268 -12.831 1.00 90.19 118 GLY A CA 1
ATOM 907 C C . GLY A 1 118 ? 8.980 15.351 -13.998 1.00 90.19 118 GLY A C 1
ATOM 908 O O . GLY A 1 118 ? 8.148 15.720 -14.820 1.00 90.19 118 GLY A O 1
ATOM 909 N N . GLN A 1 119 ? 9.548 14.144 -14.049 1.00 92.88 119 GLN A N 1
ATOM 910 C CA . GLN A 1 119 ? 9.247 13.125 -15.060 1.00 92.88 119 GLN A CA 1
ATOM 911 C C . GLN A 1 119 ? 8.185 12.127 -14.581 1.00 92.88 119 GLN A C 1
ATOM 913 O O . GLN A 1 119 ? 7.614 11.391 -15.383 1.00 92.88 119 GLN A O 1
ATOM 918 N N . ALA A 1 120 ? 7.920 12.083 -13.273 1.00 93.75 120 ALA A N 1
ATOM 919 C CA . ALA A 1 120 ? 6.983 11.143 -12.692 1.00 93.75 120 ALA A CA 1
ATOM 920 C C . ALA A 1 120 ? 5.535 11.484 -13.069 1.00 93.75 120 ALA A C 1
ATOM 922 O O . ALA A 1 120 ? 5.043 12.604 -12.875 1.00 93.75 120 ALA A O 1
ATOM 923 N N . ASN A 1 121 ? 4.819 10.460 -13.531 1.00 92.50 121 ASN A N 1
ATOM 924 C CA . ASN A 1 121 ? 3.381 10.537 -13.753 1.00 92.50 121 ASN A CA 1
ATOM 925 C C . ASN A 1 121 ? 2.633 10.819 -12.444 1.00 92.50 121 ASN A C 1
ATOM 927 O O . ASN A 1 121 ? 3.122 10.536 -11.347 1.00 92.50 121 ASN A O 1
ATOM 931 N N . VAL A 1 122 ? 1.409 11.327 -12.557 1.00 89.62 122 VAL A N 1
ATOM 932 C CA . VAL A 1 122 ? 0.512 11.485 -11.407 1.00 89.62 122 VAL A CA 1
ATOM 933 C C . VAL A 1 122 ? -0.007 10.113 -10.979 1.00 89.62 122 VAL A C 1
ATOM 935 O O . VAL A 1 122 ? -0.410 9.292 -11.806 1.00 89.62 122 VAL A O 1
ATOM 938 N N . GLY A 1 123 ? 0.041 9.846 -9.677 1.00 84.06 123 GLY A N 1
ATOM 939 C CA . GLY A 1 123 ? -0.626 8.704 -9.076 1.00 84.06 123 GLY A CA 1
ATOM 940 C C . GLY A 1 123 ? -2.097 9.035 -8.896 1.00 84.06 123 GLY A C 1
ATOM 941 O O . GLY A 1 123 ? -2.440 9.828 -8.023 1.00 84.06 123 GLY A O 1
ATOM 942 N N . ASP A 1 124 ? -2.967 8.440 -9.705 1.00 73.56 124 ASP A N 1
ATOM 943 C CA . ASP A 1 124 ? -4.397 8.716 -9.639 1.00 73.56 124 ASP A CA 1
ATOM 944 C C . ASP A 1 124 ? -5.193 7.438 -9.378 1.00 73.56 124 ASP A C 1
ATOM 946 O O . ASP A 1 124 ? -5.135 6.472 -10.133 1.00 73.56 124 ASP A O 1
ATOM 950 N N . GLY A 1 125 ? -5.964 7.451 -8.291 1.00 64.94 125 GLY A N 1
ATOM 951 C CA . GLY A 1 125 ? -6.913 6.393 -7.963 1.00 64.94 125 GLY A CA 1
ATOM 952 C C . GLY A 1 125 ? -8.210 6.462 -8.773 1.00 64.94 125 GLY A C 1
ATOM 953 O O . GLY A 1 125 ? -9.041 5.574 -8.624 1.00 64.94 125 GLY A O 1
ATOM 954 N N . ARG A 1 126 ? -8.427 7.491 -9.607 1.00 57.19 126 ARG A N 1
ATOM 955 C CA . ARG A 1 126 ? -9.629 7.630 -10.451 1.00 57.19 126 ARG A CA 1
ATOM 956 C C . ARG A 1 126 ? -9.657 6.641 -11.617 1.00 57.19 126 ARG A C 1
ATOM 958 O O . ARG A 1 126 ? -10.737 6.342 -12.108 1.00 57.19 126 ARG A O 1
ATOM 965 N N . THR A 1 127 ? -8.534 6.041 -12.018 1.00 50.31 127 THR A N 1
ATOM 966 C CA . THR A 1 127 ? -8.560 4.912 -12.971 1.00 50.31 127 THR A CA 1
ATOM 967 C C . THR A 1 127 ? -9.118 3.625 -12.350 1.00 50.31 127 THR A C 1
ATOM 969 O O . THR A 1 127 ? -9.410 2.682 -13.081 1.00 50.31 127 THR A O 1
ATOM 972 N N . ALA A 1 128 ? -9.392 3.600 -11.036 1.00 49.84 128 ALA A N 1
ATOM 973 C CA . ALA A 1 128 ? -10.061 2.492 -10.345 1.00 49.84 128 ALA A CA 1
ATOM 974 C C . ALA A 1 128 ? -11.500 2.199 -10.813 1.00 49.84 128 ALA A C 1
ATOM 976 O O . ALA A 1 128 ? -12.108 1.246 -10.324 1.00 49.84 128 ALA A O 1
ATOM 977 N N . PHE A 1 129 ? -12.055 3.027 -11.706 1.00 46.38 129 PHE A N 1
ATOM 978 C CA . PHE A 1 129 ? -13.357 2.821 -12.350 1.00 46.38 129 PHE A CA 1
ATOM 979 C C . PHE A 1 129 ? -13.271 2.106 -13.704 1.00 46.38 129 PHE A C 1
ATOM 981 O O . PHE A 1 129 ? -14.295 1.721 -14.256 1.00 46.38 129 PHE A O 1
ATOM 988 N N . SER A 1 130 ? -12.064 1.924 -14.238 1.00 50.31 130 SER A N 1
ATOM 989 C CA . SER A 1 130 ? -11.814 1.111 -15.429 1.00 50.31 130 SER A CA 1
ATOM 990 C C . SER A 1 130 ? -11.349 -0.278 -14.995 1.00 50.31 130 SER A C 1
ATOM 992 O O . SER A 1 130 ? -10.835 -0.427 -13.891 1.00 50.31 130 SER A O 1
ATOM 994 N N . HIS A 1 131 ? -11.508 -1.301 -15.832 1.00 57.62 131 HIS A N 1
ATOM 995 C CA . HIS A 1 131 ? -11.105 -2.696 -15.578 1.00 57.62 131 HIS A CA 1
ATOM 996 C C . HIS A 1 131 ? -9.580 -2.910 -15.379 1.00 57.62 131 HIS A C 1
ATOM 998 O O . HIS A 1 131 ? -9.062 -4.000 -15.606 1.00 57.62 131 HIS A O 1
ATOM 1004 N N . HIS A 1 132 ? -8.841 -1.871 -14.992 1.00 58.84 132 HIS A N 1
ATOM 1005 C CA . HIS A 1 132 ? -7.406 -1.871 -14.779 1.00 58.84 132 HIS A CA 1
ATOM 1006 C C . HIS A 1 132 ? -7.055 -2.134 -13.309 1.00 58.84 132 HIS A C 1
ATOM 1008 O O . HIS A 1 132 ? -7.783 -1.718 -12.401 1.00 58.84 132 HIS A O 1
ATOM 1014 N N . PRO A 1 133 ? -5.929 -2.820 -13.053 1.00 67.00 133 PRO A N 1
ATOM 1015 C CA . PRO A 1 133 ? -5.474 -3.074 -11.698 1.00 67.00 133 PRO A CA 1
ATOM 1016 C C . PRO A 1 133 ? -5.165 -1.760 -10.980 1.00 67.00 133 PRO A C 1
ATOM 1018 O O . PRO A 1 133 ? -4.531 -0.860 -11.529 1.00 67.00 133 PRO A O 1
ATOM 1021 N N . VAL A 1 134 ? -5.586 -1.670 -9.721 1.00 82.94 134 VAL A N 1
ATOM 1022 C CA . VAL A 1 134 ? -5.310 -0.522 -8.857 1.00 82.94 134 VAL A CA 1
ATOM 1023 C C . VAL A 1 134 ? -4.300 -0.953 -7.811 1.00 82.94 134 VAL A C 1
ATOM 1025 O O . VAL A 1 134 ? -4.527 -1.926 -7.090 1.00 82.94 134 VAL A O 1
ATOM 1028 N N . ALA A 1 135 ? -3.202 -0.209 -7.721 1.00 89.62 135 ALA A N 1
ATOM 1029 C CA . ALA A 1 135 ? -2.150 -0.461 -6.752 1.00 89.62 135 ALA A CA 1
ATOM 1030 C C . ALA A 1 135 ? -1.637 0.837 -6.122 1.00 89.62 135 ALA A C 1
ATOM 1032 O O . ALA A 1 135 ? -1.678 1.912 -6.732 1.00 89.62 135 ALA A O 1
ATOM 1033 N N . TRP A 1 136 ? -1.210 0.745 -4.866 1.00 92.38 136 TRP A N 1
ATOM 1034 C CA . TRP A 1 136 ? -0.714 1.874 -4.085 1.00 92.38 136 TRP A CA 1
ATOM 1035 C C . TRP A 1 136 ? 0.111 1.414 -2.889 1.00 92.38 136 TRP A C 1
ATOM 1037 O O . TRP A 1 136 ? 0.043 0.261 -2.463 1.00 92.38 136 TRP A O 1
ATOM 1047 N N . ILE A 1 137 ? 0.822 2.369 -2.294 1.00 93.50 137 ILE A N 1
ATOM 1048 C CA . ILE A 1 137 ? 1.441 2.218 -0.975 1.00 93.50 137 ILE A CA 1
ATOM 1049 C C . ILE A 1 137 ? 0.566 2.914 0.070 1.00 93.50 137 ILE A C 1
ATOM 1051 O O . ILE A 1 137 ? 0.050 4.018 -0.153 1.00 93.50 137 ILE A O 1
ATOM 1055 N N . CYS A 1 138 ? 0.345 2.265 1.213 1.00 92.50 138 CYS A N 1
ATOM 1056 C CA . CYS A 1 138 ? -0.330 2.898 2.338 1.00 92.50 138 CYS A CA 1
ATOM 1057 C C . CYS A 1 138 ? 0.597 3.934 2.985 1.00 92.50 138 CYS A C 1
ATOM 1059 O O . CYS A 1 138 ? 1.629 3.572 3.526 1.00 92.50 138 CYS A O 1
ATOM 1061 N N . MET A 1 139 ? 0.206 5.208 3.021 1.00 91.62 139 MET A N 1
ATOM 1062 C CA . MET A 1 139 ? 1.018 6.263 3.651 1.00 91.62 139 MET A CA 1
ATOM 1063 C C . MET A 1 139 ? 1.091 6.154 5.185 1.00 91.62 139 MET A C 1
ATOM 1065 O O . MET A 1 139 ? 1.841 6.900 5.799 1.00 91.62 139 MET A O 1
ATOM 1069 N N . GLN A 1 140 ? 0.303 5.266 5.806 1.00 91.00 140 GLN A N 1
ATOM 1070 C CA . GLN A 1 140 ? 0.315 5.052 7.257 1.00 91.00 140 GLN A CA 1
ATOM 1071 C C . GLN A 1 140 ? 1.244 3.909 7.689 1.00 91.00 140 GLN A C 1
ATOM 1073 O O . GLN A 1 140 ? 1.872 4.009 8.737 1.00 91.00 140 GLN A O 1
ATOM 1078 N N . CYS A 1 141 ? 1.289 2.801 6.940 1.00 91.50 141 CYS A N 1
ATOM 1079 C CA . CYS A 1 141 ? 2.079 1.616 7.311 1.00 91.50 141 CYS A CA 1
ATOM 1080 C C . CYS A 1 141 ? 3.086 1.161 6.255 1.00 91.50 141 CYS A C 1
ATOM 1082 O O . CYS A 1 141 ? 3.765 0.169 6.481 1.00 91.50 141 CYS A O 1
ATOM 1084 N N . ASN A 1 142 ? 3.158 1.836 5.109 1.00 92.50 142 ASN A N 1
ATOM 1085 C CA . ASN A 1 142 ? 3.975 1.476 3.949 1.00 92.50 142 ASN A CA 1
ATOM 1086 C C . ASN A 1 142 ? 3.702 0.095 3.327 1.00 92.50 142 ASN A C 1
ATOM 1088 O O . ASN A 1 142 ? 4.368 -0.268 2.363 1.00 92.50 142 ASN A O 1
ATOM 1092 N N . ASP A 1 143 ? 2.683 -0.643 3.782 1.00 94.38 143 ASP A N 1
ATOM 1093 C CA . ASP A 1 143 ? 2.241 -1.860 3.097 1.00 94.38 143 ASP A CA 1
ATOM 1094 C C . ASP A 1 143 ? 1.841 -1.559 1.647 1.00 94.38 143 ASP A C 1
ATOM 1096 O O . ASP A 1 143 ? 1.194 -0.541 1.350 1.00 94.38 143 ASP A O 1
ATOM 1100 N N . ALA A 1 144 ? 2.168 -2.495 0.758 1.00 94.38 144 ALA A N 1
ATOM 1101 C CA . ALA A 1 144 ? 1.729 -2.465 -0.624 1.00 94.38 144 ALA A CA 1
ATOM 1102 C C . ALA A 1 144 ? 0.338 -3.091 -0.742 1.00 94.38 144 ALA A C 1
ATOM 1104 O O . ALA A 1 144 ? 0.051 -4.136 -0.158 1.00 94.38 144 ALA A O 1
ATOM 1105 N N . VAL A 1 145 ? -0.526 -2.460 -1.528 1.00 92.31 145 VAL A N 1
ATOM 1106 C CA . VAL A 1 145 ? -1.827 -3.009 -1.906 1.00 92.31 145 VAL A CA 1
ATOM 1107 C C . VAL A 1 145 ? -1.860 -3.094 -3.421 1.00 92.31 145 VAL A C 1
ATOM 1109 O O . VAL A 1 145 ? -1.627 -2.093 -4.098 1.00 92.31 145 VAL A O 1
ATOM 1112 N N . VAL A 1 146 ? -2.145 -4.281 -3.942 1.00 90.06 146 VAL A N 1
ATOM 1113 C CA . VAL A 1 146 ? -2.313 -4.556 -5.372 1.00 90.06 146 VAL A CA 1
ATOM 1114 C C . VAL A 1 146 ? -3.663 -5.217 -5.611 1.00 90.06 146 VAL A C 1
ATOM 1116 O O . VAL A 1 146 ? -4.267 -5.743 -4.680 1.00 90.06 146 VAL A O 1
ATOM 1119 N N . ASN A 1 147 ? -4.167 -5.152 -6.845 1.00 81.75 147 ASN A N 1
ATOM 1120 C CA . ASN A 1 147 ? -5.378 -5.860 -7.276 1.00 81.75 147 ASN A CA 1
ATOM 1121 C C . ASN A 1 147 ? -6.585 -5.739 -6.325 1.00 81.75 147 ASN A C 1
ATOM 1123 O O . ASN A 1 147 ? -7.383 -6.671 -6.198 1.00 81.75 147 ASN A O 1
ATOM 1127 N N . GLN A 1 148 ? -6.759 -4.596 -5.645 1.00 77.62 148 GLN A N 1
ATOM 1128 C CA . GLN A 1 148 ? -7.880 -4.443 -4.719 1.00 77.62 148 GLN A CA 1
ATOM 1129 C C . GLN A 1 148 ? -9.205 -4.451 -5.492 1.00 77.62 148 GLN A C 1
ATOM 1131 O O . GLN A 1 148 ? -9.572 -3.472 -6.140 1.00 77.62 148 GLN A O 1
ATOM 1136 N N . LYS A 1 149 ? -9.960 -5.544 -5.347 1.00 65.50 149 LYS A N 1
ATOM 1137 C CA . LYS A 1 149 ? -11.237 -5.777 -6.041 1.00 65.50 149 LYS A CA 1
ATOM 1138 C C . LYS A 1 149 ? -12.361 -4.819 -5.616 1.00 65.50 149 LYS A C 1
ATOM 1140 O O . LYS A 1 149 ? -13.328 -4.641 -6.349 1.00 65.50 149 LYS A O 1
ATOM 1145 N N . GLY A 1 150 ? -12.253 -4.166 -4.456 1.00 60.84 150 GLY A N 1
ATOM 1146 C CA . GLY A 1 150 ? -13.252 -3.194 -4.008 1.00 60.84 150 GLY A CA 1
ATOM 1147 C C . GLY A 1 150 ? -12.987 -2.601 -2.628 1.00 60.84 150 GLY A C 1
ATOM 1148 O O . GLY A 1 150 ? -12.137 -3.072 -1.879 1.00 60.84 150 GLY A O 1
ATOM 1149 N N . SER A 1 151 ? -13.722 -1.543 -2.288 1.00 63.12 151 SER A N 1
ATOM 1150 C CA . SER A 1 151 ? -13.815 -1.004 -0.926 1.00 63.12 151 SER A CA 1
ATOM 1151 C C . SER A 1 151 ? -15.085 -1.537 -0.278 1.00 63.12 151 SER A C 1
ATOM 1153 O O . SER A 1 151 ? -16.143 -1.439 -0.892 1.00 63.12 151 SER A O 1
ATOM 1155 N N . GLY A 1 152 ? -14.990 -2.028 0.952 1.00 66.25 152 GLY A N 1
ATOM 1156 C CA . GLY A 1 152 ? -16.143 -2.442 1.751 1.00 66.25 152 GLY A CA 1
ATOM 1157 C C . GLY A 1 152 ? -16.043 -1.942 3.187 1.00 66.25 152 GLY A C 1
ATOM 1158 O O . GLY A 1 152 ? -15.076 -1.258 3.550 1.00 66.25 152 GLY A O 1
ATOM 1159 N N . LEU A 1 153 ? -17.034 -2.311 3.995 1.00 71.56 153 LEU A N 1
ATOM 1160 C CA . LEU A 1 153 ? -17.012 -2.112 5.441 1.00 71.56 153 LEU A CA 1
ATOM 1161 C C . LEU A 1 153 ? -16.063 -3.120 6.106 1.00 71.56 153 LEU A C 1
ATOM 1163 O O . LEU A 1 153 ? -15.796 -4.197 5.573 1.00 71.56 153 LEU A O 1
ATOM 1167 N N . VAL A 1 154 ? -15.511 -2.748 7.260 1.00 73.12 154 VAL A N 1
ATOM 1168 C CA . VAL A 1 154 ? -14.608 -3.620 8.025 1.00 73.12 154 VAL A CA 1
ATOM 1169 C C . VAL A 1 154 ? -15.432 -4.741 8.670 1.00 73.12 154 VAL A C 1
ATOM 1171 O O . VAL A 1 154 ? -16.456 -4.428 9.271 1.00 73.12 154 VAL A O 1
ATOM 1174 N N . PRO A 1 155 ? -15.021 -6.022 8.610 1.00 68.31 155 PRO A N 1
ATOM 1175 C CA . PRO A 1 155 ? -15.772 -7.103 9.245 1.00 68.31 155 PRO A CA 1
ATOM 1176 C C . PRO A 1 155 ? -15.993 -6.838 10.740 1.00 68.31 155 PRO A C 1
ATOM 1178 O O . PRO A 1 155 ? -15.048 -6.484 11.451 1.00 68.31 155 PRO A O 1
ATOM 1181 N N . GLY A 1 156 ? -17.230 -7.019 11.210 1.00 66.31 156 GLY A N 1
ATOM 1182 C CA . GLY A 1 156 ? -17.627 -6.749 12.593 1.00 66.31 156 GLY A CA 1
ATOM 1183 C C . GLY A 1 156 ? -18.082 -5.310 12.856 1.00 66.31 156 GLY A C 1
ATOM 1184 O O . GLY A 1 156 ? -18.355 -4.976 14.013 1.00 66.31 156 GLY A O 1
ATOM 1185 N N . TRP A 1 157 ? -18.183 -4.464 11.823 1.00 71.69 157 TRP A N 1
ATOM 1186 C CA . TRP A 1 157 ? -18.745 -3.111 11.924 1.00 71.69 157 TRP A CA 1
ATOM 1187 C C . TRP A 1 157 ? -20.186 -3.095 12.442 1.00 71.69 157 TRP A C 1
ATOM 1189 O O . TRP A 1 157 ? -20.597 -2.131 13.083 1.00 71.69 157 TRP A O 1
ATOM 1199 N N . GLU A 1 158 ? -20.932 -4.176 12.217 1.00 71.69 158 GLU A N 1
ATOM 1200 C CA . GLU A 1 158 ? -22.309 -4.356 12.668 1.00 71.69 158 GLU A CA 1
ATOM 1201 C C . GLU A 1 158 ? -22.411 -4.202 14.189 1.00 71.69 158 GLU A C 1
ATOM 1203 O O . GLU A 1 158 ? -23.386 -3.675 14.709 1.00 71.69 158 GLU A O 1
ATOM 1208 N N . SER A 1 159 ? -21.359 -4.604 14.908 1.00 71.25 159 SER A N 1
ATOM 1209 C CA . SER A 1 159 ? -21.300 -4.525 16.368 1.00 71.25 159 SER A CA 1
ATOM 1210 C C . SER A 1 159 ? -20.961 -3.131 16.912 1.00 71.25 159 SER A C 1
ATOM 1212 O O . SER A 1 159 ? -20.898 -2.948 18.127 1.00 71.25 159 SER A O 1
ATOM 1214 N N . TRP A 1 160 ? -20.688 -2.142 16.053 1.00 71.44 160 TRP A N 1
ATOM 1215 C CA . TRP A 1 160 ? -20.315 -0.793 16.500 1.00 71.44 160 TRP A CA 1
ATOM 1216 C C . TRP A 1 160 ? -21.506 0.053 16.916 1.00 71.44 160 TRP A C 1
ATOM 1218 O O . TRP A 1 160 ? -21.323 1.036 17.636 1.00 71.44 160 TRP A O 1
ATOM 1228 N N . PHE A 1 161 ? -22.693 -0.307 16.444 1.00 68.12 161 PHE A N 1
ATOM 1229 C CA . PHE A 1 161 ? -23.912 0.442 16.660 1.00 68.12 161 PHE A CA 1
ATOM 1230 C C . PHE A 1 161 ? -24.970 -0.494 17.229 1.00 68.12 161 PHE A C 1
ATOM 1232 O O . PHE A 1 161 ? -25.149 -1.602 16.736 1.00 68.12 161 PHE A O 1
ATOM 1239 N N . SER A 1 162 ? -25.718 -0.031 18.228 1.00 69.50 162 SER A N 1
ATOM 1240 C CA . SER A 1 162 ? -26.931 -0.725 18.683 1.00 69.50 162 SER A CA 1
ATOM 1241 C C . SER A 1 162 ? -28.007 -0.754 17.586 1.00 69.50 162 SER A C 1
ATOM 1243 O O . SER A 1 162 ? -28.864 -1.629 17.572 1.00 69.50 162 SER A O 1
ATOM 1245 N N . SER A 1 163 ? -27.930 0.197 16.652 1.00 69.75 163 SER A N 1
ATOM 1246 C CA . SER A 1 163 ? -28.742 0.315 15.443 1.00 69.75 163 SER A CA 1
ATOM 1247 C C . SER A 1 163 ? -27.872 0.910 14.333 1.00 69.75 163 SER A C 1
ATOM 1249 O O . SER A 1 163 ? -27.397 2.041 14.462 1.00 69.75 163 SER A O 1
ATOM 1251 N N . ALA A 1 164 ? -27.612 0.145 13.272 1.00 66.94 164 ALA A N 1
ATOM 1252 C CA . ALA A 1 164 ? -26.775 0.593 12.160 1.00 66.94 164 ALA A CA 1
ATOM 1253 C C . ALA A 1 164 ? -27.385 1.827 11.457 1.00 66.94 164 ALA A C 1
ATOM 1255 O O . ALA A 1 164 ? -28.601 1.857 11.257 1.00 66.94 164 ALA A O 1
ATOM 1256 N N . PRO A 1 165 ? -26.574 2.822 11.044 1.00 70.50 165 PRO A N 1
ATOM 1257 C CA . PRO A 1 165 ? -27.062 3.945 10.250 1.00 70.50 165 PRO A CA 1
ATOM 1258 C C . PRO A 1 165 ? -27.700 3.491 8.931 1.00 70.50 165 PRO A C 1
ATOM 1260 O O . PRO A 1 165 ? -27.214 2.568 8.267 1.00 70.50 165 PRO A O 1
ATOM 1263 N N . GLU A 1 166 ? -28.773 4.169 8.530 1.00 68.12 166 GLU A N 1
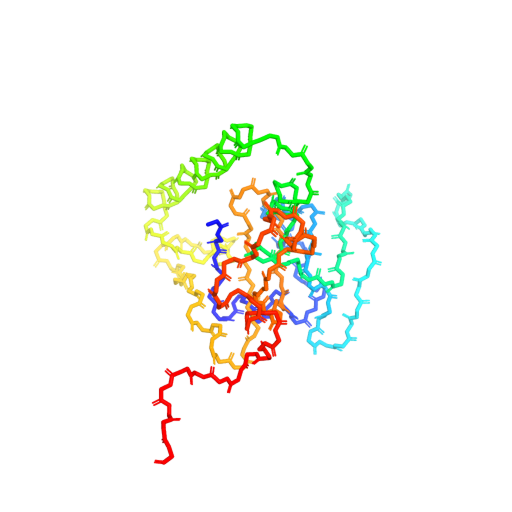ATOM 1264 C CA . GLU A 1 166 ? -29.499 3.875 7.295 1.00 68.12 166 GLU A CA 1
ATOM 1265 C C . GLU A 1 166 ? -28.573 4.000 6.065 1.00 68.12 166 GLU A C 1
ATOM 1267 O O . GLU A 1 166 ? -27.731 4.895 5.977 1.00 68.12 166 GLU A O 1
ATOM 1272 N N . GLY A 1 167 ? -28.661 3.046 5.130 1.00 65.81 167 GLY A N 1
ATOM 1273 C CA . GLY A 1 167 ? -27.819 2.992 3.925 1.00 65.81 167 GLY A CA 1
ATOM 1274 C C . GLY A 1 167 ? -26.476 2.256 4.064 1.00 65.81 167 GLY A C 1
ATOM 1275 O O . GLY A 1 167 ? -25.885 1.890 3.048 1.00 65.81 167 GLY A O 1
ATOM 1276 N N . TRP A 1 168 ? -26.010 1.938 5.279 1.00 64.38 168 TRP A N 1
ATOM 1277 C CA . TRP A 1 168 ? -24.754 1.184 5.463 1.00 64.38 168 TRP A CA 1
ATOM 1278 C C . TRP A 1 168 ? -24.897 -0.303 5.112 1.00 64.38 168 TRP A C 1
ATOM 1280 O O . TRP A 1 168 ? -23.988 -0.889 4.526 1.00 64.38 168 TRP A O 1
ATOM 1290 N N . ALA A 1 169 ? -26.069 -0.896 5.353 1.00 56.72 169 ALA A N 1
ATOM 1291 C CA . ALA A 1 169 ? -26.378 -2.268 4.936 1.00 56.72 169 ALA A CA 1
ATOM 1292 C C . ALA A 1 169 ? -26.407 -2.448 3.402 1.00 56.72 169 ALA A C 1
ATOM 1294 O O . ALA A 1 169 ? -26.177 -3.543 2.902 1.00 56.72 169 ALA A O 1
ATOM 1295 N N . ALA A 1 170 ? -26.634 -1.379 2.629 1.00 55.56 170 ALA A N 1
ATOM 1296 C CA . ALA A 1 170 ? -26.567 -1.429 1.166 1.00 55.56 170 ALA A CA 1
ATOM 1297 C C . ALA A 1 170 ? -25.119 -1.399 0.634 1.00 55.56 170 ALA A C 1
ATOM 1299 O O . ALA A 1 170 ? -24.874 -1.768 -0.516 1.00 55.56 170 ALA A O 1
ATOM 1300 N N . ALA A 1 171 ? -24.152 -0.971 1.456 1.00 52.00 171 ALA A N 1
ATOM 1301 C CA . ALA A 1 171 ? -22.740 -0.880 1.090 1.00 52.00 171 ALA A CA 1
ATOM 1302 C C . ALA A 1 171 ? -21.991 -2.223 1.202 1.00 52.00 171 ALA A C 1
ATOM 1304 O O . ALA A 1 171 ? -20.906 -2.356 0.638 1.00 52.00 171 ALA A O 1
ATOM 1305 N N . THR A 1 172 ? -22.554 -3.222 1.893 1.00 47.94 172 THR A N 1
ATOM 1306 C CA . THR A 1 172 ? -21.951 -4.559 2.057 1.00 47.94 172 THR A CA 1
ATOM 1307 C C . THR A 1 172 ? -22.191 -5.491 0.865 1.00 47.94 172 THR A C 1
ATOM 1309 O O . THR A 1 172 ? -21.408 -6.415 0.671 1.00 47.94 172 THR A O 1
ATOM 1312 N N . ASN A 1 173 ? -23.211 -5.225 0.036 1.00 37.78 173 ASN A N 1
ATOM 1313 C CA . ASN A 1 173 ? -23.672 -6.120 -1.039 1.00 37.78 173 ASN A CA 1
ATOM 1314 C C . ASN A 1 173 ? -23.555 -5.551 -2.462 1.00 37.78 173 ASN A C 1
ATOM 1316 O O . ASN A 1 173 ? -24.097 -6.137 -3.395 1.00 37.78 173 ASN A O 1
ATOM 1320 N N . ARG A 1 174 ? -22.861 -4.425 -2.676 1.00 37.75 174 ARG A N 1
ATOM 1321 C CA . ARG A 1 174 ? -22.628 -3.927 -4.042 1.00 37.75 174 ARG A CA 1
ATOM 1322 C C . ARG A 1 174 ? -21.339 -4.517 -4.620 1.00 37.75 174 ARG A C 1
ATOM 1324 O O . ARG A 1 174 ? -20.265 -3.997 -4.304 1.00 37.75 174 ARG A O 1
ATOM 1331 N N . PRO A 1 175 ? -21.395 -5.519 -5.522 1.00 37.41 175 PRO A N 1
ATOM 1332 C CA . PRO A 1 175 ? -20.318 -5.663 -6.489 1.00 37.41 175 PRO A CA 1
ATOM 1333 C C . PRO A 1 175 ? -20.204 -4.323 -7.226 1.00 37.41 175 PRO A C 1
ATOM 1335 O O . PRO A 1 175 ? -21.213 -3.714 -7.594 1.00 37.41 175 PRO A O 1
ATOM 1338 N N . ARG A 1 176 ? -18.984 -3.797 -7.365 1.00 43.44 176 ARG A N 1
ATOM 1339 C CA . ARG A 1 176 ? -18.755 -2.520 -8.053 1.00 43.44 176 ARG A CA 1
ATOM 1340 C C . ARG A 1 176 ? -19.143 -2.667 -9.529 1.00 43.44 176 ARG A C 1
ATOM 1342 O O . ARG A 1 176 ? -18.333 -3.094 -10.338 1.00 43.44 176 ARG A O 1
ATOM 1349 N N . GLY A 1 177 ? -20.390 -2.322 -9.841 1.00 38.16 177 GLY A N 1
ATOM 1350 C CA . GLY A 1 177 ? -20.951 -2.330 -11.194 1.00 38.16 177 GLY A CA 1
ATOM 1351 C C . GLY A 1 177 ? -22.234 -1.506 -11.362 1.00 38.16 177 GLY A C 1
ATOM 1352 O O . GLY A 1 177 ? -22.819 -1.515 -12.438 1.00 38.16 177 GLY A O 1
ATOM 1353 N N . HIS A 1 178 ? -22.691 -0.779 -10.338 1.00 30.08 178 HIS A N 1
ATOM 1354 C CA . HIS A 1 178 ? -23.849 0.109 -10.469 1.00 30.08 178 HIS A CA 1
ATOM 1355 C C . HIS A 1 178 ? -23.561 1.480 -9.862 1.00 30.08 178 HIS A C 1
ATOM 1357 O O . HIS A 1 178 ? -23.472 1.644 -8.640 1.00 30.08 178 HIS A O 1
ATOM 1363 N N . LEU A 1 179 ? -23.398 2.463 -10.748 1.00 31.30 179 LEU A N 1
ATOM 1364 C CA . LEU A 1 179 ? -23.484 3.876 -10.408 1.00 31.30 179 LEU A CA 1
ATOM 1365 C C . LEU A 1 179 ? -24.941 4.194 -10.024 1.00 31.30 179 LEU A C 1
ATOM 1367 O O . LEU A 1 179 ? -25.855 3.769 -10.731 1.00 31.30 179 LEU A O 1
ATOM 1371 N N . PRO A 1 180 ? -25.195 4.936 -8.934 1.00 29.58 180 PRO A N 1
ATOM 1372 C CA . PRO A 1 180 ? -26.511 5.508 -8.693 1.00 29.58 180 PRO A CA 1
ATOM 1373 C C . PRO A 1 180 ? -26.705 6.662 -9.687 1.00 29.58 180 PRO A C 1
ATOM 1375 O O . PRO A 1 180 ? -26.009 7.669 -9.594 1.00 29.58 180 PRO A O 1
ATOM 1378 N N . GLY A 1 181 ? -27.597 6.498 -10.666 1.00 33.78 181 GLY A N 1
ATOM 1379 C CA . GLY A 1 181 ? -27.882 7.562 -11.638 1.00 33.78 181 GLY A CA 1
ATOM 1380 C C . GLY A 1 181 ? -28.489 7.149 -12.978 1.00 33.78 181 GLY A C 1
ATOM 1381 O O . GLY A 1 181 ? -28.798 8.033 -13.767 1.00 33.78 181 GLY A O 1
ATOM 1382 N N . GLN A 1 182 ? -28.693 5.861 -13.255 1.00 30.22 182 GLN A N 1
ATOM 1383 C CA . GLN A 1 182 ? -29.509 5.439 -14.397 1.00 30.22 182 GLN A CA 1
ATOM 1384 C C . GLN A 1 182 ? -30.873 4.977 -13.882 1.00 30.22 182 GLN A C 1
ATOM 1386 O O . GLN A 1 182 ? -31.012 3.884 -13.337 1.00 30.22 182 GLN A O 1
ATOM 1391 N N . LEU A 1 183 ? -31.850 5.881 -13.966 1.00 28.16 183 LEU A N 1
ATOM 1392 C CA . LEU A 1 183 ? -33.270 5.528 -14.010 1.00 28.16 183 LEU A CA 1
ATOM 1393 C C . LEU A 1 183 ? -33.594 4.971 -15.414 1.00 28.16 183 LEU A C 1
ATOM 1395 O O . LEU A 1 183 ? -32.816 5.246 -16.332 1.00 28.16 183 LEU A O 1
ATOM 1399 N N . PRO A 1 184 ? -34.660 4.156 -15.546 1.00 36.75 184 PRO A N 1
ATOM 1400 C CA . PRO A 1 184 ? -34.965 3.376 -16.750 1.00 36.75 184 PRO A CA 1
ATOM 1401 C C . PRO A 1 184 ? -35.099 4.206 -18.029 1.00 36.75 184 PRO A C 1
ATOM 1403 O O . PRO A 1 184 ? -35.553 5.370 -17.941 1.00 36.75 184 PRO A O 1
#

Secondary structure (DSSP, 8-state):
-EEEPPHHHHHHHHS-GGGHHHHHHTT-SEEE--B-TTS-B--EEEEETTEEEEEESSPBTTTBSHHHHHHHHS---HHHHHHHHHHHHHHHHHHHHHHHHHHTSSB-HHHHTTS-TTTPPB--GGGGGSSS---EEETTT--EE-S-----PPTTGGGG-SSPPTTSTTSSS--S---TT---

pLDDT: mean 79.35, std 16.31, range [28.16, 94.62]